Protein AF-A0A813F6S8-F1 (afdb_monomer_lite)

Foldseek 3Di:
DVVLVLLQDPPRPDLADDCVPVLDPPDPPPCPPFDDDADLLDRFFKHKAFLLDPVSVVSVQSLVVSCVVLVHDCVVFKAPKDKPPDDDDADPAADPVRTGDDDNGTIIIIGGDCVVVLCVQCPPPDPVCVVVSVVSSCVSRADEGDPSSLVNLLVNLLVCQPVPSVNVVSVVVPVRHHDDDPVSVVSSVVSVPDD

Structure (mmCIF, N/CA/C/O backbone):
data_AF-A0A813F6S8-F1
#
_entry.id   AF-A0A813F6S8-F1
#
loop_
_atom_site.group_PDB
_atom_site.id
_atom_site.type_symbol
_atom_site.label_atom_id
_atom_site.label_alt_id
_atom_site.label_comp_id
_atom_site.label_asym_id
_atom_site.label_entity_id
_atom_site.label_seq_id
_atom_site.pdbx_PDB_ins_code
_atom_site.Cartn_x
_atom_site.Cartn_y
_atom_site.Cartn_z
_atom_site.occupancy
_atom_site.B_iso_or_equiv
_atom_site.auth_seq_id
_atom_site.auth_comp_id
_atom_site.auth_asym_id
_atom_site.auth_atom_id
_atom_site.pdbx_PDB_model_num
ATOM 1 N N . ARG A 1 1 ? -11.217 -0.557 1.697 1.00 71.81 1 ARG A N 1
ATOM 2 C CA . ARG A 1 1 ? -9.769 -0.488 2.050 1.00 71.81 1 ARG A CA 1
ATOM 3 C C . ARG A 1 1 ? -9.142 0.870 1.733 1.00 71.81 1 ARG A C 1
ATOM 5 O O . ARG A 1 1 ? -8.805 1.575 2.671 1.00 71.81 1 ARG A O 1
ATOM 12 N N . CYS A 1 2 ? -9.022 1.284 0.463 1.00 69.81 2 CYS A N 1
ATOM 13 C CA . CYS A 1 2 ? -8.404 2.578 0.109 1.00 69.81 2 CYS A CA 1
ATOM 14 C C . CYS A 1 2 ? -9.107 3.788 0.752 1.00 69.81 2 CYS A C 1
ATOM 16 O O . CYS A 1 2 ? -8.432 4.681 1.252 1.00 69.81 2 CYS A O 1
ATOM 18 N N . LEU A 1 3 ? -10.445 3.766 0.824 1.00 74.25 3 LEU A N 1
ATOM 19 C CA . LEU A 1 3 ? -11.237 4.804 1.494 1.00 74.25 3 LEU A CA 1
ATOM 20 C C . LEU A 1 3 ? -10.905 4.930 2.990 1.00 74.25 3 LEU A C 1
ATOM 22 O O . LEU A 1 3 ? -10.691 6.033 3.474 1.00 74.25 3 LEU A O 1
ATOM 26 N N . LEU A 1 4 ? -10.783 3.804 3.704 1.00 77.06 4 LEU A N 1
ATOM 27 C CA . LEU A 1 4 ? -10.407 3.795 5.123 1.00 77.06 4 LEU A CA 1
ATOM 28 C C . LEU A 1 4 ? -9.012 4.395 5.324 1.00 77.06 4 LEU A C 1
ATOM 30 O O . LEU A 1 4 ? -8.808 5.193 6.233 1.00 77.06 4 LEU A O 1
ATOM 34 N N . ARG A 1 5 ? -8.053 4.060 4.447 1.00 76.69 5 ARG A N 1
ATOM 35 C CA . ARG A 1 5 ? -6.702 4.641 4.493 1.00 76.69 5 ARG A CA 1
ATOM 36 C C . ARG A 1 5 ? -6.726 6.151 4.268 1.00 76.69 5 ARG A C 1
ATOM 38 O O . ARG A 1 5 ? -6.026 6.865 4.973 1.00 76.69 5 ARG A O 1
ATOM 45 N N . LEU A 1 6 ? -7.536 6.635 3.325 1.00 76.12 6 LEU A N 1
ATOM 46 C CA . LEU A 1 6 ? -7.706 8.067 3.075 1.00 76.12 6 LEU A CA 1
ATOM 47 C C . LEU A 1 6 ? -8.360 8.781 4.265 1.00 76.12 6 LEU A C 1
ATOM 49 O O . LEU A 1 6 ? -7.907 9.857 4.644 1.00 76.12 6 LEU A O 1
ATOM 53 N N . LEU A 1 7 ? -9.397 8.190 4.865 1.00 78.88 7 LEU A N 1
ATOM 54 C CA . LEU A 1 7 ? -10.069 8.731 6.049 1.00 78.88 7 LEU A CA 1
ATOM 55 C C . LEU A 1 7 ? -9.084 8.937 7.202 1.00 78.88 7 LEU A C 1
ATOM 57 O O . LEU A 1 7 ? -9.126 9.958 7.879 1.00 78.88 7 LEU A O 1
ATOM 61 N N . CYS A 1 8 ? -8.190 7.973 7.408 1.00 78.88 8 CYS A N 1
ATOM 62 C CA . CYS A 1 8 ? -7.306 7.946 8.567 1.00 78.88 8 CYS A CA 1
ATOM 63 C C . CYS A 1 8 ? -6.056 8.816 8.434 1.00 78.88 8 CYS A C 1
ATOM 65 O O . CYS A 1 8 ? -5.242 8.824 9.352 1.00 78.88 8 CYS A O 1
ATOM 67 N N . ARG A 1 9 ? -5.886 9.545 7.324 1.00 78.56 9 ARG A N 1
ATOM 68 C CA . ARG A 1 9 ? -4.804 10.525 7.203 1.00 78.56 9 ARG A CA 1
ATOM 69 C C . ARG A 1 9 ? -5.174 11.799 7.957 1.00 78.56 9 ARG A C 1
ATOM 71 O O . ARG A 1 9 ? -6.273 12.318 7.775 1.00 78.56 9 ARG A O 1
ATOM 78 N N . ASP A 1 10 ? -4.247 12.342 8.738 1.00 73.56 10 ASP A N 1
ATOM 79 C CA . ASP A 1 10 ? -4.513 13.533 9.560 1.00 73.56 10 ASP A CA 1
ATOM 80 C C . ASP A 1 10 ? -4.828 14.784 8.728 1.00 73.56 10 ASP A C 1
ATOM 82 O O . ASP A 1 10 ? -5.621 15.625 9.140 1.00 73.56 10 ASP A O 1
ATOM 86 N N . TYR A 1 11 ? -4.281 14.871 7.515 1.00 78.62 11 TYR A N 1
ATOM 87 C CA . TYR A 1 11 ? -4.577 15.940 6.558 1.00 78.62 11 TYR A CA 1
ATOM 88 C C . TYR A 1 11 ? -5.858 15.713 5.744 1.00 78.62 11 TYR A C 1
ATOM 90 O O . TYR A 1 11 ? -6.245 16.562 4.944 1.00 78.62 11 TYR A O 1
ATOM 98 N N . SER A 1 12 ? -6.518 14.564 5.897 1.00 77.56 12 SER A N 1
ATOM 99 C CA . SER A 1 12 ? -7.788 14.311 5.226 1.00 77.56 12 SER A CA 1
ATOM 100 C C . SER A 1 12 ? -8.913 15.014 5.973 1.00 77.56 12 SER A C 1
ATOM 102 O O . SER A 1 12 ? -9.190 14.709 7.134 1.00 77.56 12 SER A O 1
ATOM 104 N N . GLY A 1 13 ? -9.620 15.916 5.292 1.00 78.62 13 GLY A N 1
ATOM 105 C CA . GLY A 1 13 ? -10.829 16.558 5.817 1.00 78.62 13 GLY A CA 1
ATOM 106 C C . GLY A 1 13 ? -12.038 15.620 5.920 1.00 78.62 13 GLY A C 1
ATOM 107 O O . GLY A 1 13 ? -13.080 16.031 6.416 1.00 78.62 13 GLY A O 1
ATOM 108 N N . LEU A 1 14 ? -11.931 14.361 5.475 1.00 76.69 14 LEU A N 1
ATOM 109 C CA . LEU A 1 14 ? -13.031 13.396 5.539 1.00 76.69 14 LEU A CA 1
ATOM 110 C C . LEU A 1 14 ? -13.287 12.969 6.986 1.00 76.69 14 LEU A C 1
ATOM 112 O O . LEU A 1 14 ? -12.479 12.258 7.585 1.00 76.69 14 LEU A O 1
ATOM 116 N N . VAL A 1 15 ? -14.405 13.418 7.552 1.00 70.88 15 VAL A N 1
ATOM 117 C CA . VAL A 1 15 ? -14.810 13.111 8.936 1.00 70.88 15 VAL A CA 1
ATOM 118 C C . VAL A 1 15 ? -15.869 12.017 8.992 1.00 70.88 15 VAL A C 1
ATOM 120 O O . VAL A 1 15 ? -15.949 11.307 9.988 1.00 70.88 15 VAL A O 1
ATOM 123 N N . ASN A 1 16 ? -16.656 11.867 7.928 1.00 70.25 16 ASN A N 1
ATOM 124 C CA . ASN A 1 16 ? -17.746 10.908 7.850 1.00 70.25 16 ASN A CA 1
ATOM 125 C C . ASN A 1 16 ? -17.686 10.166 6.512 1.00 70.25 16 ASN A C 1
ATOM 127 O O . ASN A 1 16 ? -17.286 10.739 5.495 1.00 70.25 16 ASN A O 1
ATOM 131 N N . PHE A 1 17 ? -18.047 8.891 6.523 1.00 73.12 17 PHE A N 1
ATOM 132 C CA . PHE A 1 17 ? -18.101 8.059 5.333 1.00 73.12 17 PHE A CA 1
ATOM 133 C C . PHE A 1 17 ? -19.166 6.990 5.526 1.00 73.12 17 PHE A C 1
ATOM 135 O O . PHE A 1 17 ? -19.311 6.449 6.616 1.00 73.12 17 PHE A O 1
ATOM 142 N N . ASN A 1 18 ? -19.884 6.681 4.453 1.00 71.56 18 ASN A N 1
ATOM 143 C CA . ASN A 1 18 ? -20.839 5.591 4.439 1.00 71.56 18 ASN A CA 1
ATOM 144 C C . ASN A 1 18 ? -20.293 4.474 3.537 1.00 71.56 18 ASN A C 1
ATOM 146 O O . ASN A 1 18 ? -19.873 4.735 2.409 1.00 71.56 18 ASN A O 1
ATOM 150 N N . CYS A 1 19 ? -20.253 3.249 4.059 1.00 66.75 19 CYS A N 1
ATOM 151 C CA . CYS A 1 19 ? -19.864 2.054 3.312 1.00 66.75 19 CYS A CA 1
ATOM 152 C C . CYS A 1 19 ? -21.054 1.180 2.900 1.00 66.75 19 CYS A C 1
ATOM 154 O O .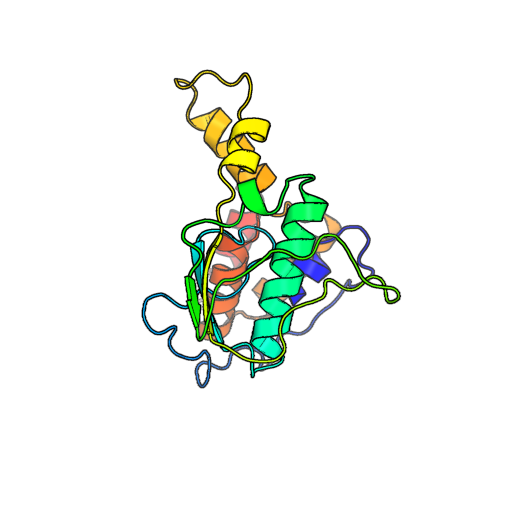 CYS A 1 19 ? -20.831 0.053 2.460 1.00 66.75 19 CYS A O 1
ATOM 156 N N . ASP A 1 20 ? -22.287 1.672 3.005 1.00 68.12 20 ASP A N 1
ATOM 157 C CA . ASP A 1 20 ? -23.475 0.967 2.535 1.00 68.12 20 ASP A CA 1
ATOM 158 C C . ASP A 1 20 ? -23.265 0.458 1.104 1.00 68.12 20 ASP A C 1
ATOM 160 O O . ASP A 1 20 ? -22.716 1.145 0.239 1.00 68.12 20 ASP A O 1
ATOM 164 N N . PHE A 1 21 ? -23.645 -0.801 0.883 1.00 64.06 21 PHE A N 1
ATOM 165 C CA . PHE A 1 21 ? -23.512 -1.510 -0.395 1.00 64.06 21 PHE A CA 1
ATOM 166 C C . PHE A 1 21 ? -22.077 -1.665 -0.942 1.00 64.06 21 PHE A C 1
ATOM 168 O O . PHE A 1 21 ? -21.892 -2.235 -2.015 1.00 64.06 21 PHE A O 1
ATOM 175 N N . CYS A 1 22 ? -21.033 -1.281 -0.197 1.00 63.62 22 CYS A N 1
ATOM 176 C CA . CYS A 1 22 ? -19.627 -1.493 -0.582 1.00 63.62 22 CYS A CA 1
ATOM 177 C C . CYS A 1 22 ? -19.124 -2.923 -0.296 1.00 63.62 22 CYS A C 1
ATOM 179 O O . CYS A 1 22 ? -17.914 -3.161 -0.264 1.00 63.62 22 CYS A O 1
ATOM 181 N N . PHE A 1 23 ? -20.044 -3.864 -0.062 1.00 65.94 23 PHE A N 1
ATOM 182 C CA . PHE A 1 23 ? -19.771 -5.208 0.454 1.00 65.94 23 PHE A CA 1
ATOM 183 C C . PHE A 1 23 ? -19.997 -6.320 -0.579 1.00 65.94 23 PHE A C 1
ATOM 185 O O . PHE A 1 23 ? -20.282 -7.457 -0.206 1.00 65.94 23 PHE A O 1
ATOM 192 N N . SER A 1 24 ? -19.914 -6.015 -1.880 1.00 57.62 24 SER A N 1
ATOM 193 C CA . SER A 1 24 ? -20.192 -7.024 -2.905 1.00 57.62 24 SER A CA 1
ATOM 194 C C . SER A 1 24 ? -19.127 -8.127 -2.904 1.00 57.62 24 SER A C 1
ATOM 196 O O . SER A 1 24 ? -17.920 -7.881 -2.938 1.00 57.62 24 SER A O 1
ATOM 198 N N . THR A 1 25 ? -19.594 -9.371 -2.846 1.00 54.22 25 THR A N 1
ATOM 199 C CA . THR A 1 25 ? -18.776 -10.580 -2.993 1.00 54.22 25 THR A CA 1
ATOM 200 C C . THR A 1 25 ? -18.615 -11.005 -4.450 1.00 54.22 25 THR A C 1
ATOM 202 O O . THR A 1 25 ? -17.845 -11.921 -4.721 1.00 54.22 25 THR A O 1
ATOM 205 N N . ASP A 1 26 ? -19.301 -10.350 -5.392 1.00 46.06 26 ASP A N 1
ATOM 206 C CA . ASP A 1 26 ? -19.544 -10.956 -6.704 1.00 46.06 26 ASP A CA 1
ATOM 207 C C . ASP A 1 26 ? -18.491 -10.676 -7.779 1.00 46.06 26 ASP A C 1
ATOM 209 O O . ASP A 1 26 ? -18.484 -11.356 -8.797 1.00 46.06 26 ASP A O 1
ATOM 213 N N . GLN A 1 27 ? -17.555 -9.743 -7.577 1.00 42.97 27 GLN A N 1
ATOM 214 C CA . GLN A 1 27 ? -16.453 -9.517 -8.527 1.00 42.97 27 GLN A CA 1
ATOM 215 C C . GLN A 1 27 ? -15.192 -8.946 -7.865 1.00 42.97 27 GLN A C 1
ATOM 217 O O . GLN A 1 27 ? -14.519 -8.086 -8.431 1.00 42.97 27 GLN A O 1
ATOM 222 N N . ALA A 1 28 ? -14.794 -9.434 -6.688 1.00 44.28 28 ALA A N 1
ATOM 223 C CA . ALA A 1 28 ? -13.349 -9.519 -6.503 1.00 44.28 28 ALA A CA 1
ATOM 224 C C . ALA A 1 28 ? -12.928 -10.628 -7.474 1.00 44.28 28 ALA A C 1
ATOM 226 O O . ALA A 1 28 ? -13.344 -11.766 -7.236 1.00 44.28 28 ALA A O 1
ATOM 227 N N . PRO A 1 29 ? -12.220 -10.348 -8.592 1.00 42.59 29 PRO A N 1
ATOM 228 C CA . PRO A 1 29 ? -11.693 -11.433 -9.404 1.00 42.59 29 PRO A CA 1
ATOM 229 C C . PRO A 1 29 ? -10.997 -12.346 -8.412 1.00 42.59 29 PRO A C 1
ATOM 231 O O . PRO A 1 29 ? -10.171 -11.856 -7.634 1.00 42.59 29 PRO A O 1
ATOM 234 N N . ARG A 1 30 ? -11.417 -13.622 -8.346 1.00 42.00 30 ARG A N 1
ATOM 235 C CA . ARG A 1 30 ? -10.648 -14.640 -7.633 1.00 42.00 30 ARG A CA 1
ATOM 236 C C . ARG A 1 30 ? -9.239 -14.374 -8.099 1.00 42.00 30 ARG A C 1
ATOM 238 O O . ARG A 1 30 ? -8.990 -14.469 -9.301 1.00 42.00 30 ARG A O 1
ATOM 245 N N . VAL A 1 31 ? -8.406 -13.869 -7.194 1.00 49.00 31 VAL A N 1
ATOM 246 C CA . VAL A 1 31 ? -7.016 -13.605 -7.495 1.00 49.00 31 VAL A CA 1
ATOM 247 C C . VAL A 1 31 ? -6.529 -14.978 -7.904 1.00 49.00 31 VAL A C 1
ATOM 249 O O . VAL A 1 31 ? -6.388 -15.850 -7.050 1.00 49.00 31 VAL A O 1
ATOM 252 N N . GLN A 1 32 ? -6.437 -15.216 -9.216 1.00 47.59 32 GLN A N 1
ATOM 253 C CA . GLN A 1 32 ? -5.775 -16.395 -9.735 1.00 47.59 32 GLN A CA 1
ATOM 254 C C . GLN A 1 32 ? -4.443 -16.409 -9.003 1.00 47.59 32 GLN A C 1
ATOM 256 O O . GLN A 1 32 ? -3.822 -15.347 -8.868 1.00 47.59 32 GLN A O 1
ATOM 261 N N . GLU A 1 33 ? -4.108 -17.556 -8.417 1.00 43.78 33 GLU A N 1
ATOM 262 C CA . GLU A 1 33 ? -2.935 -17.715 -7.566 1.00 43.78 33 GLU A CA 1
ATOM 263 C C . GLU A 1 33 ? -1.752 -16.945 -8.174 1.00 43.78 33 GLU A C 1
ATOM 265 O O . GLU A 1 33 ? -1.304 -17.242 -9.279 1.00 43.78 33 GLU A O 1
ATOM 270 N N . GLY A 1 34 ? -1.322 -15.873 -7.497 1.00 50.34 34 GLY A N 1
ATOM 271 C CA . GLY A 1 34 ? -0.202 -15.037 -7.939 1.00 50.34 34 GLY A CA 1
ATOM 272 C C . GLY A 1 34 ? -0.507 -13.637 -8.498 1.00 50.34 34 GLY A C 1
ATOM 273 O O . GLY A 1 34 ? 0.454 -12.937 -8.807 1.00 50.34 34 GLY A O 1
ATOM 274 N N . ILE A 1 35 ? -1.762 -13.169 -8.602 1.00 58.53 35 ILE A N 1
ATOM 275 C CA . ILE A 1 35 ? -2.054 -11.774 -9.024 1.00 58.53 35 ILE A CA 1
ATOM 276 C C . ILE A 1 35 ? -2.259 -10.853 -7.812 1.00 58.53 35 ILE A C 1
ATOM 278 O O . ILE A 1 35 ? -3.364 -10.704 -7.290 1.00 58.53 35 ILE A O 1
ATOM 282 N N . GLN A 1 36 ? -1.202 -10.192 -7.348 1.00 66.00 36 GLN A N 1
ATOM 283 C CA . GLN A 1 36 ? -1.315 -9.318 -6.184 1.00 66.00 36 GLN A CA 1
ATOM 284 C C . GLN A 1 36 ? -2.062 -8.006 -6.478 1.00 66.00 36 GLN A C 1
ATOM 286 O O . GLN A 1 36 ? -1.748 -7.271 -7.413 1.00 66.00 36 GLN A O 1
ATOM 291 N N . VAL A 1 37 ? -3.047 -7.684 -5.633 1.00 74.25 37 VAL A N 1
ATOM 292 C CA . VAL A 1 37 ? -3.705 -6.369 -5.620 1.00 74.25 37 VAL A CA 1
ATOM 293 C C . VAL A 1 37 ? -2.777 -5.370 -4.939 1.00 74.25 37 VAL A C 1
ATOM 295 O O . VAL A 1 37 ? -2.325 -5.618 -3.821 1.00 74.25 37 VAL A O 1
ATOM 298 N N . PHE A 1 38 ? -2.534 -4.225 -5.580 1.00 78.88 38 PHE A N 1
ATOM 299 C CA . PHE A 1 38 ? -1.682 -3.180 -5.019 1.00 78.88 38 PHE A CA 1
ATOM 300 C C . PHE A 1 38 ? -2.216 -2.672 -3.671 1.00 78.88 38 PHE A C 1
ATOM 302 O O . PHE A 1 38 ? -3.347 -2.182 -3.554 1.00 78.88 38 PHE A O 1
ATOM 309 N N . ILE A 1 39 ? -1.372 -2.744 -2.645 1.00 79.81 39 ILE A N 1
ATOM 310 C CA . ILE A 1 39 ? -1.638 -2.212 -1.311 1.00 79.81 39 ILE A CA 1
ATOM 311 C C . ILE A 1 39 ? -0.537 -1.203 -1.008 1.00 79.81 39 ILE A C 1
ATOM 313 O O . ILE A 1 39 ? 0.597 -1.580 -0.767 1.00 79.81 39 ILE A O 1
ATOM 317 N N . PHE A 1 40 ? -0.875 0.087 -0.987 1.00 77.62 40 PHE A N 1
ATOM 318 C CA . PHE A 1 40 ? 0.117 1.156 -0.802 1.00 77.62 40 PHE A CA 1
ATOM 319 C C . PHE A 1 40 ? 0.963 1.013 0.473 1.00 77.62 40 PHE A C 1
ATOM 321 O O . PHE A 1 40 ? 2.096 1.462 0.500 1.00 77.62 40 PHE A O 1
ATOM 328 N N . THR A 1 41 ? 0.422 0.427 1.542 1.00 77.38 41 THR A N 1
ATOM 329 C CA . THR A 1 41 ? 1.155 0.250 2.804 1.00 77.38 41 THR A CA 1
ATOM 330 C C . THR A 1 41 ? 2.111 -0.931 2.792 1.00 77.38 41 THR A C 1
ATOM 332 O O . THR A 1 41 ? 3.116 -0.897 3.482 1.00 77.38 41 THR A O 1
ATOM 335 N N . ASN A 1 42 ? 1.799 -1.958 2.006 1.00 82.88 42 ASN A N 1
ATOM 336 C CA . ASN A 1 42 ? 2.642 -3.123 1.807 1.00 82.88 42 ASN A CA 1
ATOM 337 C C . ASN A 1 42 ? 2.473 -3.601 0.357 1.00 82.88 42 ASN A C 1
ATOM 339 O O . ASN A 1 42 ? 1.655 -4.487 0.083 1.00 82.88 42 ASN A O 1
ATOM 343 N N . PRO A 1 43 ? 3.196 -2.979 -0.587 1.00 87.56 43 PRO A N 1
ATOM 344 C CA . PRO A 1 43 ? 3.092 -3.318 -2.000 1.00 87.56 43 PRO A CA 1
ATOM 345 C C . PRO A 1 43 ? 3.917 -4.556 -2.368 1.00 87.56 43 PRO A C 1
ATOM 347 O O . PRO A 1 43 ? 4.002 -4.880 -3.549 1.00 87.56 43 PRO A O 1
ATOM 350 N N . ALA A 1 44 ? 4.542 -5.237 -1.407 1.00 88.19 44 ALA A N 1
ATOM 351 C CA . ALA A 1 44 ? 5.480 -6.312 -1.687 1.00 88.19 44 ALA A CA 1
ATOM 352 C C . ALA A 1 44 ? 4.802 -7.569 -2.234 1.00 88.19 44 ALA A C 1
ATOM 354 O O . ALA A 1 44 ? 3.789 -8.007 -1.694 1.00 88.19 44 ALA A O 1
ATOM 355 N N . GLY A 1 45 ? 5.423 -8.180 -3.240 1.00 88.69 45 GLY A N 1
ATOM 356 C CA . GLY A 1 45 ? 5.117 -9.508 -3.761 1.00 88.69 45 GLY A CA 1
ATOM 357 C C . GLY A 1 45 ? 4.991 -9.545 -5.285 1.00 88.69 45 GLY A C 1
ATOM 358 O O . GLY A 1 45 ? 5.613 -8.742 -5.980 1.00 88.69 45 GLY A O 1
ATOM 359 N N . ARG A 1 46 ? 4.289 -10.544 -5.829 1.00 90.50 46 ARG A N 1
ATOM 360 C CA . ARG A 1 46 ? 4.344 -10.876 -7.265 1.00 90.50 46 ARG A CA 1
ATOM 361 C C . ARG A 1 46 ? 3.226 -10.198 -8.052 1.00 90.50 46 ARG A C 1
ATOM 363 O O . ARG A 1 46 ? 2.053 -10.296 -7.700 1.00 90.50 46 ARG A O 1
ATOM 370 N N . TYR A 1 47 ? 3.601 -9.553 -9.150 1.00 91.25 47 TYR A N 1
ATOM 371 C CA . TYR A 1 47 ? 2.694 -8.852 -10.048 1.00 91.25 47 TYR A CA 1
ATOM 372 C C . TYR A 1 47 ? 2.794 -9.421 -11.455 1.00 91.25 47 TYR A C 1
ATOM 374 O O . TYR A 1 47 ? 3.887 -9.588 -11.988 1.00 91.25 47 TYR A O 1
ATOM 382 N N . LYS A 1 48 ? 1.630 -9.646 -12.066 1.00 91.75 48 LYS A N 1
ATOM 383 C CA . LYS A 1 48 ? 1.471 -9.973 -13.482 1.00 91.75 48 LYS A CA 1
ATOM 384 C C . LYS A 1 48 ? 0.574 -8.923 -14.122 1.00 91.75 48 LYS A C 1
ATOM 386 O O . LYS A 1 48 ? -0.628 -8.878 -13.866 1.00 91.75 48 LYS A O 1
ATOM 391 N N . LEU A 1 49 ? 1.180 -8.040 -14.905 1.00 91.44 49 LEU A N 1
ATOM 392 C CA . LEU A 1 49 ? 0.573 -6.833 -15.445 1.00 91.44 49 LEU A CA 1
ATOM 393 C C . LEU A 1 49 ? 0.482 -6.919 -16.970 1.00 91.44 49 LEU A C 1
ATOM 395 O O . LEU A 1 49 ? 1.462 -6.738 -17.684 1.00 91.44 49 LEU A O 1
ATOM 399 N N . ASP A 1 50 ? -0.728 -7.137 -17.471 1.00 91.94 50 ASP A N 1
ATOM 400 C CA . ASP A 1 50 ? -1.092 -6.859 -18.865 1.00 91.94 50 ASP A CA 1
ATOM 401 C C . ASP A 1 50 ? -1.175 -5.338 -19.081 1.00 91.94 50 ASP A C 1
ATOM 403 O O . ASP A 1 50 ? -2.142 -4.697 -18.655 1.00 91.94 50 ASP A O 1
ATOM 407 N N . LEU A 1 51 ? -0.155 -4.756 -19.714 1.00 93.19 51 LEU A N 1
ATOM 408 C CA . LEU A 1 51 ? -0.015 -3.313 -19.899 1.00 93.19 51 LEU A CA 1
ATOM 409 C C . LEU A 1 51 ? -0.934 -2.747 -20.981 1.00 93.19 51 LEU A C 1
ATOM 411 O O . LEU A 1 51 ? -1.017 -1.525 -21.091 1.00 93.19 51 LEU A O 1
ATOM 415 N N . VAL A 1 52 ? -1.687 -3.574 -21.716 1.00 92.69 52 VAL A N 1
ATOM 416 C CA . VAL A 1 52 ? -2.796 -3.094 -22.564 1.00 92.69 52 VAL A CA 1
ATOM 417 C C . VAL A 1 52 ? -3.916 -2.520 -21.691 1.00 92.69 52 VAL A C 1
ATOM 419 O O . VAL A 1 52 ? -4.605 -1.570 -22.081 1.00 92.69 52 VAL A O 1
ATOM 422 N N . ARG A 1 53 ? -4.049 -3.005 -20.451 1.00 87.19 53 ARG A N 1
ATOM 423 C CA . ARG A 1 53 ? -5.073 -2.553 -19.504 1.00 87.19 53 ARG A CA 1
ATOM 424 C C . ARG A 1 53 ? -4.640 -1.272 -18.782 1.00 87.19 53 ARG A C 1
ATOM 426 O O . ARG A 1 53 ? -3.625 -1.279 -18.082 1.00 87.19 53 ARG A O 1
ATOM 433 N N . PRO A 1 54 ? -5.445 -0.190 -18.833 1.00 89.81 54 PRO A N 1
ATOM 434 C CA . PRO A 1 54 ? -5.165 1.037 -18.083 1.00 89.81 54 PRO A CA 1
ATOM 435 C C . PRO A 1 54 ? -4.957 0.798 -16.587 1.00 89.81 54 PRO A C 1
ATOM 437 O O . PRO A 1 54 ? -4.066 1.389 -15.987 1.00 89.81 54 PRO A O 1
ATOM 440 N N . TYR A 1 55 ? -5.732 -0.115 -16.000 1.00 86.81 55 TYR A N 1
ATOM 441 C CA . TYR A 1 55 ? -5.642 -0.459 -14.584 1.00 86.81 55 TYR A CA 1
ATOM 442 C C . TYR A 1 55 ? -4.255 -0.989 -14.181 1.00 86.81 55 TYR A C 1
ATOM 444 O O . TYR A 1 55 ? -3.677 -0.526 -13.200 1.00 86.81 55 TYR A O 1
ATOM 452 N N . HIS A 1 56 ? -3.679 -1.906 -14.960 1.00 89.38 56 HIS A N 1
ATOM 453 C CA . HIS A 1 56 ? -2.352 -2.459 -14.678 1.00 89.38 56 HIS A CA 1
ATOM 454 C C . HIS A 1 56 ? -1.238 -1.430 -14.882 1.00 89.38 56 HIS A C 1
ATOM 456 O O . HIS A 1 56 ? -0.287 -1.392 -14.104 1.00 89.38 56 HIS A O 1
ATOM 462 N N . ARG A 1 57 ? -1.388 -0.531 -15.863 1.00 92.56 57 ARG A N 1
ATOM 463 C CA . ARG A 1 57 ? -0.486 0.620 -16.018 1.00 92.56 57 ARG A CA 1
ATOM 464 C C . ARG A 1 57 ? -0.518 1.530 -14.794 1.00 92.56 57 ARG A C 1
ATOM 466 O O . ARG A 1 57 ? 0.527 1.995 -14.351 1.00 92.56 57 ARG A O 1
ATOM 473 N N . THR A 1 58 ? -1.697 1.752 -14.216 1.00 90.69 58 THR A N 1
ATOM 474 C CA . THR A 1 58 ? -1.830 2.510 -12.966 1.00 90.69 58 THR A CA 1
ATOM 475 C C . THR A 1 58 ? -1.154 1.798 -11.798 1.00 90.69 58 THR A C 1
ATOM 477 O O . THR A 1 58 ? -0.461 2.457 -11.033 1.00 90.69 58 THR A O 1
ATOM 480 N N . ILE A 1 59 ? -1.274 0.469 -11.676 1.00 91.19 59 ILE A N 1
ATOM 481 C CA . ILE A 1 59 ? -0.537 -0.296 -10.652 1.00 91.19 59 ILE A CA 1
ATOM 482 C C . ILE A 1 59 ? 0.970 -0.079 -10.788 1.00 91.19 59 ILE A C 1
ATOM 484 O O . ILE A 1 59 ? 1.624 0.247 -9.801 1.00 91.19 59 ILE A O 1
ATOM 488 N N . LEU A 1 60 ? 1.510 -0.202 -12.001 1.00 93.62 60 LEU A N 1
ATOM 489 C CA . LEU A 1 60 ? 2.935 0.004 -12.247 1.00 93.62 60 LEU A CA 1
ATOM 490 C C . LEU A 1 60 ? 3.385 1.420 -11.851 1.00 93.62 60 LEU A C 1
ATOM 492 O O . LEU A 1 60 ? 4.394 1.574 -11.169 1.00 93.62 60 LEU A O 1
ATOM 496 N N . ARG A 1 61 ? 2.606 2.451 -12.200 1.00 94.25 61 ARG A N 1
ATOM 497 C CA . ARG A 1 61 ? 2.879 3.838 -11.781 1.00 94.25 61 ARG A CA 1
ATOM 498 C C . ARG A 1 61 ? 2.865 4.002 -10.265 1.00 94.25 61 ARG A C 1
ATOM 500 O O . ARG A 1 61 ? 3.779 4.610 -9.723 1.00 94.25 61 ARG A O 1
ATOM 507 N N . MET A 1 62 ? 1.880 3.420 -9.582 1.00 92.75 62 MET A N 1
ATOM 508 C CA . MET A 1 62 ? 1.801 3.474 -8.120 1.00 92.75 62 MET A CA 1
ATOM 509 C C . MET A 1 62 ? 2.989 2.775 -7.442 1.00 92.75 62 MET A C 1
ATOM 511 O O . MET A 1 62 ? 3.421 3.209 -6.377 1.00 92.75 62 MET A O 1
ATOM 515 N N . LEU A 1 63 ? 3.538 1.714 -8.045 1.00 93.75 63 LEU A N 1
ATOM 516 C CA . LEU A 1 63 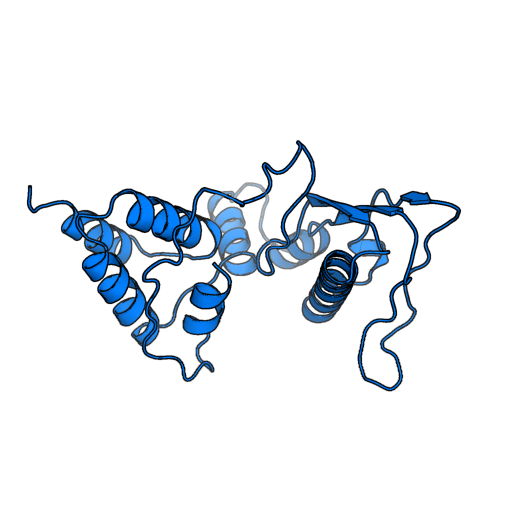? 4.752 1.061 -7.547 1.00 93.75 63 LEU A CA 1
ATOM 517 C C . LEU A 1 63 ? 5.974 1.981 -7.675 1.00 93.75 63 LEU A C 1
ATOM 519 O O . LEU A 1 63 ? 6.724 2.118 -6.713 1.00 93.75 63 LEU A O 1
ATOM 523 N N . TYR A 1 64 ? 6.130 2.685 -8.801 1.00 94.81 64 TYR A N 1
ATOM 524 C CA . TYR A 1 64 ? 7.185 3.696 -8.944 1.00 94.81 64 TYR A CA 1
ATOM 525 C C . TYR A 1 64 ? 7.025 4.867 -7.968 1.00 94.81 64 TYR A C 1
ATOM 527 O O . TYR A 1 64 ? 8.000 5.278 -7.343 1.00 94.81 64 TYR A O 1
ATOM 535 N N . GLU A 1 65 ? 5.804 5.376 -7.785 1.00 91.69 65 GLU A N 1
ATOM 536 C CA . GLU A 1 65 ? 5.513 6.412 -6.784 1.00 91.69 65 GLU A CA 1
ATOM 537 C C . GLU A 1 65 ? 5.849 5.945 -5.365 1.00 91.69 65 GLU A C 1
ATOM 539 O O . GLU A 1 65 ? 6.357 6.723 -4.561 1.00 91.69 65 GLU A O 1
ATOM 544 N N . TYR A 1 66 ? 5.602 4.672 -5.045 1.00 90.94 66 TYR A N 1
ATOM 545 C CA . TYR A 1 66 ? 5.980 4.107 -3.754 1.00 90.94 66 TYR A CA 1
ATOM 546 C C . TYR A 1 66 ? 7.505 4.043 -3.582 1.00 90.94 66 TYR A C 1
ATOM 548 O O . TYR A 1 66 ? 8.021 4.429 -2.532 1.00 90.94 66 TYR A O 1
ATOM 556 N N . THR A 1 67 ? 8.230 3.592 -4.609 1.00 91.12 67 THR A N 1
ATOM 557 C CA . THR A 1 67 ? 9.701 3.565 -4.624 1.00 91.12 67 THR A CA 1
ATOM 558 C C . THR A 1 67 ? 10.282 4.969 -4.418 1.00 91.12 67 THR A C 1
ATOM 560 O O . THR A 1 67 ? 11.157 5.154 -3.570 1.00 91.12 67 THR A O 1
ATOM 563 N N . GLU A 1 68 ? 9.732 5.977 -5.101 1.00 90.94 68 GLU A N 1
ATOM 564 C CA . GLU A 1 68 ? 10.089 7.391 -4.930 1.00 90.94 68 GLU A CA 1
ATOM 565 C C . GLU A 1 68 ? 9.768 7.898 -3.515 1.00 90.94 68 GLU A C 1
ATOM 567 O O . GLU A 1 68 ? 10.620 8.498 -2.859 1.00 90.94 68 GLU A O 1
ATOM 572 N N . TYR A 1 69 ? 8.570 7.601 -3.000 1.00 87.81 69 TYR A N 1
ATOM 573 C CA . TYR A 1 69 ? 8.143 7.970 -1.648 1.00 87.81 69 TYR A CA 1
ATOM 574 C C . TYR A 1 69 ? 9.076 7.406 -0.567 1.00 87.81 69 TYR A C 1
ATOM 576 O O . TYR A 1 69 ? 9.378 8.087 0.415 1.00 87.81 69 TYR A O 1
ATOM 584 N N . LYS A 1 70 ? 9.573 6.178 -0.756 1.00 86.00 70 LYS A N 1
ATOM 585 C CA . LYS A 1 70 ? 10.548 5.532 0.134 1.00 86.00 70 LYS A CA 1
ATOM 586 C C . LYS A 1 70 ? 12.005 5.899 -0.176 1.00 86.00 70 LYS A C 1
ATOM 588 O O . LYS A 1 70 ? 12.892 5.401 0.512 1.00 86.00 70 LYS A O 1
ATOM 593 N N . LYS A 1 71 ? 12.259 6.787 -1.148 1.00 89.00 71 LYS A N 1
ATOM 594 C CA . LYS A 1 71 ? 13.598 7.231 -1.579 1.00 89.00 71 LYS A CA 1
ATOM 595 C C . LYS A 1 71 ? 14.519 6.072 -1.991 1.00 89.00 71 LYS A C 1
ATOM 597 O O . LYS A 1 71 ? 15.716 6.100 -1.715 1.00 89.00 71 LYS A O 1
ATOM 602 N N . LEU A 1 72 ? 13.956 5.050 -2.632 1.00 89.75 72 LEU A N 1
ATOM 603 C CA . LEU A 1 72 ? 14.691 3.906 -3.172 1.00 89.75 72 LEU A CA 1
ATOM 604 C C . LEU A 1 72 ? 14.824 4.013 -4.695 1.00 89.75 72 LEU A C 1
ATOM 606 O O . LEU A 1 72 ? 14.128 4.798 -5.336 1.00 89.75 72 LEU A O 1
ATOM 610 N N . THR A 1 73 ? 15.715 3.214 -5.282 1.00 90.81 73 THR A N 1
ATOM 611 C CA . THR A 1 73 ? 15.811 3.076 -6.740 1.00 90.81 73 THR A CA 1
ATOM 612 C C . THR A 1 73 ? 14.888 1.961 -7.245 1.00 90.81 73 THR A C 1
ATOM 614 O O . THR A 1 73 ? 14.610 1.003 -6.509 1.00 90.81 73 THR A O 1
ATOM 617 N N . PRO A 1 74 ? 14.410 2.035 -8.502 1.00 92.06 74 PRO A N 1
ATOM 618 C CA . PRO A 1 74 ? 13.667 0.938 -9.112 1.00 92.06 74 PRO A CA 1
ATOM 619 C C . PRO A 1 74 ? 14.439 -0.385 -9.077 1.00 92.06 74 PRO A C 1
ATOM 621 O O . PRO A 1 74 ? 13.887 -1.384 -8.636 1.00 92.06 74 PRO A O 1
ATOM 624 N N . ASP A 1 75 ? 15.736 -0.383 -9.385 1.00 91.00 75 ASP A N 1
ATOM 625 C CA . ASP A 1 75 ? 16.549 -1.611 -9.396 1.00 91.00 75 ASP A CA 1
ATOM 626 C C . ASP A 1 75 ? 16.638 -2.301 -8.023 1.00 91.00 75 ASP A C 1
ATOM 628 O O . ASP A 1 75 ? 16.805 -3.513 -7.929 1.00 91.00 75 ASP A O 1
ATOM 632 N N . ALA A 1 76 ? 16.504 -1.539 -6.934 1.00 88.94 76 ALA A N 1
ATOM 633 C CA . ALA A 1 76 ? 16.510 -2.076 -5.577 1.00 88.94 76 ALA A CA 1
ATOM 634 C C . ALA A 1 76 ? 15.162 -2.689 -5.153 1.00 88.94 76 ALA A C 1
ATOM 636 O O . ALA A 1 76 ? 15.110 -3.436 -4.176 1.00 88.94 76 ALA A O 1
ATOM 637 N N . THR A 1 77 ? 14.071 -2.345 -5.845 1.00 92.12 77 THR A N 1
ATOM 638 C CA . THR A 1 77 ? 12.693 -2.700 -5.458 1.00 92.12 77 THR A CA 1
ATOM 639 C C . THR A 1 77 ? 12.023 -3.645 -6.450 1.00 92.12 77 THR A C 1
ATOM 641 O O . THR A 1 77 ? 11.234 -4.494 -6.051 1.00 92.12 77 THR A O 1
ATOM 644 N N . PHE A 1 78 ? 12.352 -3.561 -7.734 1.00 93.69 78 PHE A N 1
ATOM 645 C CA . PHE A 1 78 ? 11.813 -4.418 -8.779 1.00 93.69 78 PHE A CA 1
ATOM 646 C C . PHE A 1 78 ? 12.775 -5.584 -9.044 1.00 93.69 78 PHE A C 1
ATOM 648 O O . PHE A 1 78 ? 13.913 -5.390 -9.455 1.00 93.69 78 PHE A O 1
ATOM 655 N N . GLN A 1 79 ? 12.314 -6.810 -8.819 1.00 93.19 79 GLN A N 1
ATOM 656 C CA . GLN A 1 79 ? 13.092 -8.044 -8.947 1.00 93.19 79 GLN A CA 1
ATOM 657 C C . GLN A 1 79 ? 12.400 -9.028 -9.896 1.00 93.19 79 GLN A C 1
ATOM 659 O O . GLN A 1 79 ? 11.191 -8.943 -10.115 1.00 93.19 79 GLN A O 1
ATOM 664 N N . ASN A 1 80 ? 13.148 -10.004 -10.422 1.00 92.19 80 ASN A N 1
ATOM 665 C CA . ASN A 1 80 ? 12.620 -11.078 -11.279 1.00 92.19 80 ASN A CA 1
ATOM 666 C C . ASN A 1 80 ? 11.749 -10.550 -12.432 1.00 92.19 80 ASN A C 1
ATOM 668 O O . ASN A 1 80 ? 10.641 -11.034 -12.659 1.00 92.19 80 ASN A O 1
ATOM 672 N N . ILE A 1 81 ? 12.225 -9.499 -13.102 1.00 94.56 81 ILE A N 1
ATOM 673 C CA . ILE A 1 81 ? 11.466 -8.811 -14.142 1.00 94.56 81 ILE A CA 1
ATOM 674 C C . ILE A 1 81 ? 11.518 -9.635 -15.427 1.00 94.56 81 ILE A C 1
ATOM 676 O O . ILE A 1 81 ? 12.592 -9.926 -15.949 1.00 94.56 81 ILE A O 1
ATOM 680 N N . SER A 1 82 ? 10.351 -9.958 -15.967 1.00 94.00 82 SER A N 1
ATOM 681 C CA . SER A 1 82 ? 10.196 -10.508 -17.306 1.00 94.00 82 SER A CA 1
ATOM 682 C C . SER A 1 82 ? 9.151 -9.704 -18.064 1.00 94.00 82 SER A C 1
ATOM 684 O O . SER A 1 82 ? 8.132 -9.284 -17.512 1.00 94.00 82 SER A O 1
ATOM 686 N N . PHE A 1 83 ? 9.426 -9.442 -19.335 1.00 95.69 83 PHE A N 1
ATOM 687 C CA . PHE A 1 83 ? 8.532 -8.698 -20.203 1.00 95.69 83 PHE A CA 1
ATOM 688 C C . PHE A 1 83 ? 8.384 -9.430 -21.529 1.00 95.69 83 PHE A C 1
ATOM 690 O O . PHE A 1 83 ? 9.250 -10.192 -21.948 1.00 95.69 83 PHE A O 1
ATOM 697 N N . THR A 1 84 ? 7.235 -9.289 -22.172 1.00 92.88 84 THR A N 1
ATOM 698 C CA . THR A 1 84 ? 6.952 -9.926 -23.461 1.00 92.88 84 THR A CA 1
ATOM 699 C C . THR A 1 84 ? 6.232 -8.906 -24.336 1.00 92.88 84 THR A C 1
ATOM 701 O O . THR A 1 84 ? 5.245 -8.328 -23.867 1.00 92.88 84 THR A O 1
ATOM 704 N N . PRO A 1 85 ? 6.695 -8.658 -25.580 1.00 86.00 85 PRO A N 1
ATOM 705 C CA . PRO A 1 85 ? 7.600 -9.492 -26.394 1.00 86.00 85 PRO A CA 1
ATOM 706 C C . PRO A 1 85 ? 9.114 -9.166 -26.337 1.00 86.00 85 PRO A C 1
ATOM 708 O O . PRO A 1 85 ? 9.842 -9.594 -27.226 1.00 86.00 85 PRO A O 1
ATOM 711 N N . GLY A 1 86 ? 9.623 -8.430 -25.342 1.00 89.44 86 GLY A N 1
ATOM 712 C CA . GLY A 1 86 ? 11.043 -8.036 -25.302 1.00 89.44 86 GLY A CA 1
ATOM 713 C C . GLY A 1 86 ? 11.590 -7.807 -23.895 1.00 89.44 86 GLY A C 1
ATOM 714 O O . GLY A 1 86 ? 11.051 -8.318 -22.923 1.00 89.44 86 GLY A O 1
ATOM 715 N N . SER A 1 87 ? 12.654 -7.016 -23.762 1.00 89.12 87 SER A N 1
ATOM 716 C CA . SER A 1 87 ? 13.188 -6.626 -22.454 1.00 89.12 87 SER A CA 1
ATOM 717 C C . SER A 1 87 ? 12.430 -5.435 -21.862 1.00 89.12 87 SER A C 1
ATOM 719 O O . SER A 1 87 ? 11.915 -4.575 -22.578 1.00 89.12 87 SER A O 1
ATOM 721 N N . PHE A 1 88 ? 12.357 -5.387 -20.533 1.00 92.12 88 PHE A N 1
ATOM 722 C CA . PHE A 1 88 ? 11.839 -4.234 -19.804 1.00 92.12 88 PHE A CA 1
ATOM 723 C C . PHE A 1 88 ? 12.983 -3.305 -19.410 1.00 92.12 88 PHE A C 1
ATOM 725 O O . PHE A 1 88 ? 14.053 -3.770 -19.022 1.00 92.12 88 PHE A O 1
ATOM 732 N N . SER A 1 89 ? 12.740 -2.000 -19.458 1.00 91.81 89 SER A N 1
ATOM 733 C CA . SER A 1 89 ? 13.648 -0.988 -18.925 1.00 91.81 89 SER A CA 1
ATOM 734 C C . SER A 1 89 ? 12.857 -0.026 -18.048 1.00 91.81 89 SER A C 1
ATOM 736 O O . SER A 1 89 ? 11.752 0.384 -18.414 1.00 91.81 89 SER A O 1
ATOM 738 N N . HIS A 1 90 ? 13.403 0.309 -16.878 1.00 93.88 90 HIS A N 1
ATOM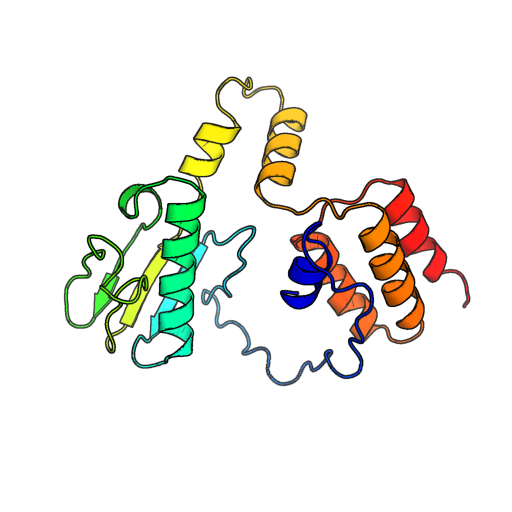 739 C CA . HIS A 1 90 ? 12.784 1.294 -16.002 1.00 93.88 90 HIS A CA 1
ATOM 740 C C . HIS A 1 90 ? 12.853 2.693 -16.640 1.00 93.88 90 HIS A C 1
ATOM 742 O O . HIS A 1 90 ? 13.853 3.039 -17.270 1.00 93.88 90 HIS A O 1
ATOM 748 N N . PRO A 1 91 ? 11.817 3.527 -16.462 1.00 93.31 91 PRO A N 1
ATOM 749 C CA . PRO A 1 91 ? 11.881 4.921 -16.860 1.00 93.31 91 PRO A CA 1
ATOM 750 C C . PRO A 1 91 ? 12.934 5.656 -16.022 1.00 93.31 91 PRO A C 1
ATOM 752 O O . PRO A 1 91 ? 13.053 5.430 -14.818 1.00 93.31 91 PRO A O 1
ATOM 755 N N . SER A 1 92 ? 13.670 6.576 -16.646 1.00 88.94 92 SER A N 1
ATOM 756 C CA . SER A 1 92 ? 14.705 7.380 -15.978 1.00 88.94 92 SER A CA 1
ATOM 757 C C . SER A 1 92 ? 14.141 8.437 -15.021 1.00 88.94 92 SER A C 1
ATOM 759 O O . SER A 1 92 ? 14.886 9.041 -14.255 1.00 88.94 92 SER A O 1
ATOM 761 N N . GLY A 1 93 ? 12.835 8.691 -15.075 1.00 90.19 93 GLY A N 1
ATOM 762 C CA . GLY A 1 93 ? 12.156 9.700 -14.276 1.00 90.19 93 GLY A CA 1
ATOM 763 C C . GLY A 1 93 ? 10.722 9.916 -14.744 1.00 90.19 93 GLY A C 1
ATOM 764 O O . GLY A 1 93 ? 10.224 9.213 -15.627 1.00 90.19 93 GLY A O 1
ATOM 765 N N . LYS A 1 94 ? 10.069 10.911 -14.146 1.00 92.38 94 LYS A N 1
ATOM 766 C CA . LYS A 1 94 ? 8.760 11.394 -14.586 1.00 92.38 94 LYS A CA 1
ATOM 767 C C . LYS A 1 94 ? 8.878 12.176 -15.895 1.00 92.38 94 LYS A C 1
ATOM 769 O O . LYS A 1 94 ? 9.900 12.802 -16.166 1.00 92.38 94 LYS A O 1
ATOM 774 N N . ASP A 1 95 ? 7.818 12.130 -16.691 1.00 90.94 95 ASP A N 1
ATOM 775 C CA . ASP A 1 95 ? 7.688 12.910 -17.918 1.00 90.94 95 ASP A CA 1
ATOM 776 C C . ASP A 1 95 ? 7.326 14.386 -17.639 1.00 90.94 95 ASP A C 1
ATOM 778 O O . ASP A 1 95 ? 7.257 14.833 -16.491 1.00 90.94 95 ASP A O 1
ATOM 782 N N . GLN A 1 96 ? 7.072 15.158 -18.702 1.00 91.12 96 GLN A N 1
ATOM 783 C CA . GLN A 1 96 ? 6.675 16.573 -18.615 1.00 91.12 96 GLN A CA 1
ATOM 784 C C . GLN A 1 96 ? 5.371 16.796 -17.830 1.00 91.12 96 GLN A C 1
ATOM 786 O O . GLN A 1 96 ? 5.148 17.888 -17.315 1.00 91.12 96 GLN A O 1
ATOM 791 N N . ASN A 1 97 ? 4.529 15.767 -17.710 1.00 89.81 97 ASN A N 1
ATOM 792 C CA . ASN A 1 97 ? 3.273 15.814 -16.966 1.00 89.81 97 ASN A CA 1
ATOM 793 C C . ASN A 1 97 ? 3.442 15.363 -15.509 1.00 89.81 97 ASN A C 1
ATOM 795 O O . ASN A 1 97 ? 2.447 15.182 -14.809 1.00 89.81 97 ASN A O 1
ATOM 799 N N . LEU A 1 98 ? 4.683 15.168 -15.046 1.00 87.75 98 LEU A N 1
ATOM 800 C CA . LEU A 1 98 ? 5.011 14.642 -13.720 1.00 87.75 98 LEU A CA 1
ATOM 801 C C . LEU A 1 98 ? 4.467 13.221 -13.482 1.00 87.75 98 LEU A C 1
ATOM 803 O O . LEU A 1 98 ? 4.262 12.815 -12.336 1.00 87.75 98 LEU A O 1
ATOM 807 N N . VAL A 1 99 ? 4.267 12.444 -14.550 1.00 90.38 99 VAL A N 1
ATOM 808 C CA . VAL A 1 99 ? 3.781 11.062 -14.487 1.00 90.38 99 VAL A CA 1
ATOM 809 C C . VAL A 1 99 ? 4.906 10.103 -14.859 1.00 90.38 99 VAL A C 1
ATOM 811 O O . VAL A 1 99 ? 5.723 10.379 -15.733 1.00 90.38 99 VAL A O 1
ATOM 814 N N . TRP A 1 100 ? 4.954 8.942 -14.205 1.00 92.38 100 TRP A N 1
ATOM 815 C CA . TRP A 1 100 ? 5.870 7.871 -14.593 1.00 92.38 100 TRP A CA 1
ATOM 816 C C . TRP A 1 100 ? 5.466 7.290 -15.961 1.00 92.38 100 TRP A C 1
ATOM 818 O O . TRP A 1 100 ? 4.354 6.745 -16.089 1.00 92.38 100 TRP A O 1
ATOM 828 N N . PRO A 1 101 ? 6.334 7.386 -16.989 1.00 94.06 101 PRO A N 1
ATOM 829 C CA . PRO A 1 101 ? 6.048 6.799 -18.283 1.00 94.06 101 PRO A CA 1
ATOM 830 C C . PRO A 1 101 ? 6.120 5.276 -18.162 1.00 94.06 101 PRO A C 1
ATOM 832 O O . PRO A 1 101 ? 7.061 4.713 -17.605 1.00 94.06 101 PRO A O 1
ATOM 835 N N . VAL A 1 102 ? 5.086 4.606 -18.665 1.00 94.31 102 VAL A N 1
ATOM 836 C CA . VAL A 1 102 ? 4.952 3.146 -18.640 1.00 94.31 102 VAL A CA 1
ATOM 837 C C . VAL A 1 102 ? 4.531 2.655 -20.023 1.00 94.31 102 VAL A C 1
ATOM 839 O O . VAL A 1 102 ? 3.782 3.371 -20.700 1.00 94.31 102 VAL A O 1
ATOM 842 N N . PRO A 1 103 ? 4.959 1.456 -20.456 1.00 94.00 103 PRO A N 1
ATOM 843 C CA . PRO A 1 103 ? 4.544 0.919 -21.746 1.00 94.00 103 PRO A CA 1
ATOM 844 C C . PRO A 1 103 ? 3.018 0.788 -21.849 1.00 94.00 103 PRO A C 1
ATOM 846 O O . PRO A 1 103 ? 2.320 0.534 -20.864 1.00 94.00 103 PRO A O 1
ATOM 849 N N . THR A 1 104 ? 2.492 0.971 -23.059 1.00 93.62 104 THR A N 1
ATOM 850 C CA . THR A 1 104 ? 1.049 0.906 -23.354 1.00 93.62 104 THR A CA 1
ATOM 851 C C . THR A 1 104 ? 0.575 -0.479 -23.794 1.00 93.62 104 THR A C 1
ATOM 853 O O . THR A 1 104 ? -0.624 -0.684 -23.973 1.00 93.62 104 THR A O 1
ATOM 856 N N . SER A 1 105 ? 1.500 -1.423 -23.969 1.00 93.56 105 SER A N 1
ATOM 857 C CA . SER A 1 105 ? 1.247 -2.801 -24.390 1.00 93.56 105 SER A CA 1
ATOM 858 C C . SER A 1 105 ? 2.324 -3.745 -23.840 1.00 93.56 105 SER A C 1
ATOM 860 O O . SER A 1 105 ? 3.344 -3.289 -23.320 1.00 93.56 105 SER A O 1
ATOM 862 N N . GLY A 1 106 ? 2.080 -5.053 -23.945 1.00 93.38 106 GLY A N 1
ATOM 863 C CA . GLY A 1 106 ? 2.970 -6.105 -23.451 1.00 93.38 106 GLY A CA 1
ATOM 864 C C . GLY A 1 106 ? 2.569 -6.644 -22.078 1.00 93.38 106 GLY A C 1
ATOM 865 O O . GLY A 1 106 ? 1.745 -6.060 -21.375 1.00 93.38 106 GLY A O 1
ATOM 866 N N . ASN A 1 107 ? 3.152 -7.780 -21.706 1.00 93.50 107 ASN A N 1
ATOM 867 C CA . ASN A 1 107 ? 2.943 -8.410 -20.403 1.00 93.50 107 ASN A CA 1
ATOM 868 C C . ASN A 1 107 ? 4.203 -8.252 -19.562 1.00 93.50 107 ASN A C 1
ATOM 870 O O . ASN A 1 107 ? 5.278 -8.625 -20.021 1.00 93.50 107 ASN A O 1
ATOM 874 N N . LEU A 1 108 ? 4.059 -7.712 -18.355 1.00 94.06 108 LEU A N 1
ATOM 875 C CA . LEU A 1 108 ? 5.130 -7.532 -17.382 1.00 94.06 108 LEU A CA 1
ATOM 876 C C . LEU A 1 108 ? 4.871 -8.438 -16.178 1.00 94.06 108 LEU A C 1
ATOM 878 O O . LEU A 1 108 ? 3.870 -8.265 -15.483 1.00 94.06 108 LEU A O 1
ATOM 882 N N . GLU A 1 109 ? 5.774 -9.371 -15.903 1.00 93.88 109 GLU A N 1
ATOM 883 C CA . GLU A 1 109 ? 5.783 -10.131 -14.653 1.00 93.88 109 GLU A CA 1
ATOM 884 C C . GLU A 1 109 ? 6.992 -9.720 -13.820 1.00 93.88 109 GLU A C 1
ATOM 886 O O . GLU A 1 109 ? 8.103 -9.612 -14.333 1.00 93.88 109 GLU A O 1
ATOM 891 N N . MET A 1 110 ? 6.773 -9.445 -12.539 1.00 93.81 110 MET A N 1
ATOM 892 C CA . MET A 1 110 ? 7.819 -8.955 -11.644 1.00 93.81 110 MET A CA 1
ATOM 893 C C . MET A 1 110 ? 7.505 -9.282 -10.187 1.00 93.81 110 MET A C 1
ATOM 895 O O . MET A 1 110 ? 6.354 -9.494 -9.804 1.00 93.81 110 MET A O 1
ATOM 899 N N . THR A 1 111 ? 8.535 -9.275 -9.350 1.00 92.88 111 THR A N 1
ATOM 900 C CA . THR A 1 111 ? 8.421 -9.297 -7.890 1.00 92.88 111 THR A CA 1
ATOM 901 C C . THR A 1 111 ? 8.800 -7.925 -7.351 1.00 92.88 111 THR A C 1
ATOM 903 O O . THR A 1 111 ? 9.910 -7.462 -7.578 1.00 92.88 111 THR A O 1
ATOM 906 N N . PHE A 1 112 ? 7.895 -7.270 -6.634 1.00 92.81 112 PHE A N 1
ATOM 907 C CA . PHE A 1 112 ? 8.200 -6.033 -5.928 1.00 92.81 112 PHE A CA 1
ATOM 908 C C . PHE A 1 112 ? 8.662 -6.364 -4.507 1.00 92.81 112 PHE A C 1
ATOM 910 O O . PHE A 1 112 ? 7.907 -6.955 -3.736 1.00 92.81 112 PHE A O 1
ATOM 917 N N . SER A 1 113 ? 9.891 -6.003 -4.159 1.00 90.56 113 SER A N 1
ATOM 918 C CA . SER A 1 113 ? 10.470 -6.191 -2.832 1.00 90.56 113 SER A CA 1
ATOM 919 C C . SER A 1 113 ? 10.523 -4.869 -2.066 1.00 90.56 113 SER A C 1
ATOM 921 O O . SER A 1 113 ? 10.795 -3.799 -2.612 1.00 90.56 113 SER A O 1
ATOM 923 N N . ILE A 1 114 ? 10.264 -4.967 -0.765 1.00 86.94 114 ILE A N 1
ATOM 924 C CA . ILE A 1 114 ? 10.411 -3.889 0.219 1.00 86.94 114 ILE A CA 1
ATOM 925 C C . ILE A 1 114 ? 11.580 -4.162 1.170 1.00 86.94 114 ILE A C 1
ATOM 927 O O . ILE A 1 114 ? 11.727 -3.454 2.162 1.00 86.94 114 ILE A O 1
ATOM 931 N N . ASP A 1 115 ? 12.417 -5.160 0.883 1.00 85.25 115 ASP A N 1
ATOM 932 C CA . ASP A 1 115 ? 13.469 -5.613 1.797 1.00 85.25 115 ASP A CA 1
ATOM 933 C C . ASP A 1 115 ? 14.453 -4.482 2.092 1.00 85.25 115 ASP A C 1
ATOM 935 O O . ASP A 1 115 ? 14.804 -4.265 3.243 1.00 85.25 115 ASP A O 1
ATOM 939 N N . LYS A 1 116 ? 14.788 -3.651 1.096 1.00 81.56 116 LYS A N 1
ATOM 940 C CA . LYS A 1 116 ? 15.611 -2.449 1.308 1.00 81.56 116 LYS A CA 1
ATOM 941 C C . LYS A 1 116 ? 14.950 -1.394 2.192 1.00 81.56 116 LYS A C 1
ATOM 943 O O . LYS A 1 116 ? 15.650 -0.700 2.922 1.00 81.56 116 LYS A O 1
ATOM 948 N N . VAL A 1 117 ? 13.620 -1.280 2.171 1.00 80.50 117 VAL A N 1
ATOM 949 C CA . VAL A 1 117 ? 12.902 -0.436 3.142 1.00 80.50 117 VAL A CA 1
ATOM 950 C C . VAL A 1 117 ? 13.094 -1.016 4.540 1.00 80.50 117 VAL A C 1
ATOM 952 O O . VAL A 1 117 ? 13.386 -0.273 5.473 1.00 80.50 117 VAL A O 1
ATOM 955 N N . MET A 1 118 ? 12.968 -2.337 4.676 1.00 80.12 118 MET A N 1
ATOM 956 C CA . MET A 1 118 ? 13.097 -3.009 5.964 1.00 80.12 118 MET A CA 1
ATOM 957 C C . MET A 1 118 ? 14.520 -2.984 6.512 1.00 80.12 118 MET A C 1
ATOM 959 O O . MET A 1 118 ? 14.685 -2.681 7.685 1.00 80.12 118 MET A O 1
ATOM 963 N N . GLU A 1 119 ? 15.539 -3.188 5.678 1.00 82.12 119 GLU A N 1
ATOM 964 C CA . GLU A 1 119 ? 16.949 -3.051 6.057 1.00 82.12 119 GLU A CA 1
ATOM 965 C C . GLU A 1 119 ? 17.246 -1.659 6.628 1.00 82.12 119 GLU A C 1
ATOM 967 O O . GLU A 1 119 ? 17.953 -1.537 7.624 1.00 82.12 119 GLU A O 1
ATOM 972 N N . VAL A 1 120 ? 16.695 -0.599 6.022 1.00 80.12 120 VAL A N 1
ATOM 973 C CA . VAL A 1 120 ? 16.865 0.774 6.521 1.00 80.12 120 VAL A CA 1
ATOM 974 C C . VAL A 1 120 ? 16.137 0.973 7.848 1.00 80.12 120 VAL A C 1
ATOM 976 O O . VAL A 1 120 ? 16.698 1.576 8.759 1.00 80.12 120 VAL A O 1
ATOM 979 N N . VAL A 1 121 ? 14.907 0.469 7.963 1.00 78.75 121 VAL A N 1
ATOM 980 C CA . VAL A 1 121 ? 14.076 0.599 9.171 1.00 78.75 121 VAL A CA 1
ATOM 981 C C . VAL A 1 121 ? 14.654 -0.192 10.349 1.00 78.75 121 VAL A C 1
ATOM 983 O O . VAL A 1 121 ? 14.594 0.276 11.479 1.00 78.75 121 VAL A O 1
ATOM 986 N N . MET A 1 122 ? 15.232 -1.364 10.092 1.00 79.81 122 MET A N 1
ATOM 987 C CA . MET A 1 122 ? 15.808 -2.261 11.101 1.00 79.81 122 MET A CA 1
ATOM 988 C C . MET A 1 122 ? 17.290 -1.967 11.387 1.00 79.81 122 MET A C 1
ATOM 990 O O . MET A 1 122 ? 17.913 -2.639 12.209 1.00 79.81 122 MET A O 1
ATOM 994 N N . LYS A 1 123 ? 17.891 -0.982 10.708 1.00 80.38 123 LYS A N 1
ATOM 995 C CA . LYS A 1 123 ? 19.315 -0.676 10.851 1.00 80.38 123 LYS A CA 1
ATOM 996 C C . LYS A 1 123 ? 19.633 -0.261 12.292 1.00 80.38 123 LYS A C 1
ATOM 998 O O . LYS A 1 123 ? 19.233 0.810 12.735 1.00 80.38 123 LYS A O 1
ATOM 1003 N N . GLY A 1 124 ? 20.432 -1.075 12.981 1.00 72.62 124 GLY A N 1
ATOM 1004 C CA . GLY A 1 124 ? 20.859 -0.822 14.361 1.00 72.62 124 GLY A CA 1
ATOM 1005 C C . GLY A 1 124 ? 20.020 -1.528 15.428 1.00 72.62 124 GLY A C 1
ATOM 1006 O O . GLY A 1 124 ? 20.323 -1.376 16.609 1.00 72.62 124 GLY A O 1
ATOM 1007 N N . THR A 1 125 ? 19.018 -2.320 15.036 1.00 75.38 125 THR A N 1
ATOM 1008 C CA . THR A 1 125 ? 18.302 -3.217 15.949 1.00 75.38 125 THR A CA 1
ATOM 1009 C C . THR A 1 125 ? 19.016 -4.572 15.995 1.00 75.38 125 THR A C 1
ATOM 1011 O O . THR A 1 125 ? 19.251 -5.158 14.941 1.00 75.38 125 THR A O 1
ATOM 1014 N N . PRO A 1 126 ? 19.387 -5.077 17.182 1.00 73.88 126 PRO A N 1
ATOM 1015 C CA . PRO A 1 126 ? 19.933 -6.423 17.330 1.00 73.88 126 PRO A CA 1
ATOM 1016 C C . PRO A 1 126 ? 18.930 -7.508 16.900 1.00 73.88 126 PRO A C 1
ATOM 1018 O O . PRO A 1 126 ? 17.748 -7.433 17.243 1.00 73.88 126 PRO A O 1
ATOM 1021 N N . ASP A 1 127 ? 19.410 -8.540 16.203 1.00 69.62 127 ASP A N 1
ATOM 1022 C CA . ASP A 1 127 ? 18.582 -9.638 15.671 1.00 69.62 127 ASP A CA 1
ATOM 1023 C C . ASP A 1 127 ? 17.855 -10.451 16.763 1.00 69.62 127 ASP A C 1
ATOM 1025 O O . ASP A 1 127 ? 16.849 -11.110 16.495 1.00 69.62 127 ASP A O 1
ATOM 1029 N N . ASP A 1 128 ? 18.330 -10.396 18.010 1.00 77.69 128 ASP A N 1
ATOM 1030 C CA . ASP A 1 128 ? 17.745 -11.092 19.160 1.00 77.69 128 ASP A CA 1
ATOM 1031 C C . ASP A 1 128 ? 16.517 -10.376 19.754 1.00 77.69 128 ASP A C 1
ATOM 1033 O O . ASP A 1 128 ? 15.799 -10.945 20.582 1.00 77.69 128 ASP A O 1
ATOM 1037 N N . ARG A 1 129 ? 16.202 -9.157 19.296 1.00 77.12 129 ARG A N 1
ATOM 1038 C CA . ARG A 1 129 ? 15.063 -8.359 19.777 1.00 77.12 129 ARG A CA 1
ATOM 1039 C C . ARG A 1 129 ? 13.872 -8.398 18.832 1.00 77.12 129 ARG A C 1
ATOM 1041 O O . ARG A 1 129 ? 13.409 -7.377 18.323 1.00 77.12 129 ARG A O 1
ATOM 1048 N N . PHE A 1 130 ? 13.311 -9.591 18.658 1.00 77.56 130 PHE A N 1
ATOM 1049 C CA . PHE A 1 130 ? 12.181 -9.835 17.754 1.00 77.56 130 PHE A CA 1
ATOM 1050 C C . PHE A 1 130 ? 10.990 -8.880 17.965 1.00 77.56 130 PHE A C 1
ATOM 1052 O O . PHE A 1 130 ? 10.383 -8.418 17.001 1.00 77.56 130 PHE A O 1
ATOM 1059 N N . THR A 1 131 ? 10.664 -8.539 19.216 1.00 81.81 131 THR A N 1
ATOM 1060 C CA . THR A 1 131 ? 9.555 -7.624 19.534 1.00 81.81 131 THR A CA 1
ATOM 1061 C C . THR A 1 131 ? 9.791 -6.211 18.995 1.00 81.81 131 THR A C 1
ATOM 1063 O O . THR A 1 131 ? 8.861 -5.590 18.484 1.00 81.81 131 THR A O 1
ATOM 1066 N N . GLU A 1 132 ? 11.027 -5.709 19.068 1.00 81.00 132 GLU A N 1
ATOM 1067 C CA . GLU A 1 132 ? 11.392 -4.385 18.548 1.00 81.00 132 GLU A CA 1
ATOM 1068 C C . GLU A 1 132 ? 11.344 -4.380 17.016 1.00 81.00 132 GLU A C 1
ATOM 1070 O O . GLU A 1 132 ? 10.746 -3.488 16.413 1.00 81.00 132 GLU A O 1
ATOM 1075 N N . VAL A 1 133 ? 11.871 -5.436 16.392 1.00 80.12 133 VAL A N 1
ATOM 1076 C CA . VAL A 1 133 ? 11.811 -5.646 14.938 1.00 80.12 133 VAL A CA 1
ATOM 1077 C C . VAL A 1 133 ? 10.361 -5.682 14.442 1.00 80.12 133 VAL A C 1
ATOM 1079 O O . VAL A 1 133 ? 10.023 -5.042 13.444 1.00 80.12 133 VAL A O 1
ATOM 1082 N N . LEU A 1 134 ? 9.478 -6.387 15.153 1.00 81.06 134 LEU A N 1
ATOM 1083 C CA . LEU A 1 134 ? 8.059 -6.474 14.811 1.00 81.06 134 LEU A CA 1
ATOM 1084 C C . LEU A 1 134 ? 7.335 -5.129 14.988 1.00 81.06 134 LEU A C 1
ATOM 1086 O O . LEU A 1 134 ? 6.467 -4.789 14.180 1.00 81.06 134 LEU A O 1
ATOM 1090 N N . GLY A 1 135 ? 7.688 -4.361 16.022 1.00 80.62 135 GLY A N 1
ATOM 1091 C CA . GLY A 1 135 ? 7.183 -3.003 16.232 1.00 80.62 135 GLY A CA 1
ATOM 1092 C C . GLY A 1 135 ? 7.528 -2.089 15.058 1.00 80.62 135 GLY A C 1
ATOM 1093 O O . GLY A 1 135 ? 6.629 -1.548 14.413 1.00 80.62 135 GLY A O 1
ATOM 1094 N N . LEU A 1 136 ? 8.814 -2.022 14.706 1.00 80.31 136 LEU A N 1
ATOM 1095 C CA . LEU A 1 136 ? 9.320 -1.224 13.586 1.00 80.31 136 LEU A CA 1
ATOM 1096 C C . LEU A 1 136 ? 8.717 -1.652 12.239 1.00 80.31 136 LEU A C 1
ATOM 1098 O O . LEU A 1 136 ? 8.352 -0.806 11.420 1.00 80.31 136 LEU A O 1
ATOM 1102 N N . TYR A 1 137 ? 8.548 -2.960 12.016 1.00 81.38 137 TYR A N 1
ATOM 1103 C CA . TYR A 1 137 ? 7.857 -3.479 10.833 1.00 81.38 137 TYR A CA 1
ATOM 1104 C C . TYR A 1 137 ? 6.418 -2.967 10.744 1.00 81.38 137 TYR A C 1
ATOM 1106 O O . TYR A 1 137 ? 5.996 -2.466 9.698 1.00 81.38 137 TYR A O 1
ATOM 1114 N N . ASN A 1 138 ? 5.656 -3.076 11.834 1.00 81.56 138 ASN A N 1
ATOM 1115 C CA . ASN A 1 138 ? 4.267 -2.637 11.844 1.00 81.56 138 ASN A CA 1
ATOM 1116 C C . ASN A 1 138 ? 4.158 -1.127 11.628 1.00 81.56 138 ASN A C 1
ATOM 1118 O O . ASN A 1 138 ? 3.334 -0.706 10.822 1.00 81.56 138 ASN A O 1
ATOM 1122 N N . GLU A 1 139 ? 5.004 -0.324 12.268 1.00 80.56 139 GLU A N 1
ATOM 1123 C CA . GLU A 1 139 ? 5.029 1.131 12.072 1.00 80.56 139 GLU A CA 1
ATOM 1124 C C . GLU A 1 139 ? 5.373 1.529 10.630 1.00 80.56 139 GLU A C 1
ATOM 1126 O O . GLU A 1 139 ? 4.797 2.475 10.090 1.00 80.56 139 GLU A O 1
ATOM 1131 N N . ALA A 1 140 ? 6.261 0.785 9.965 1.00 77.75 140 ALA A N 1
ATOM 1132 C CA . ALA A 1 140 ? 6.633 1.055 8.579 1.00 77.75 140 ALA A CA 1
ATOM 1133 C C . ALA A 1 140 ? 5.544 0.673 7.557 1.00 77.75 140 ALA A C 1
ATOM 1135 O O . ALA A 1 140 ? 5.485 1.281 6.480 1.00 77.75 140 ALA A O 1
ATOM 1136 N N . MET A 1 141 ? 4.717 -0.331 7.883 1.00 80.00 141 MET A N 1
ATOM 1137 C CA . MET A 1 141 ? 3.803 -1.015 6.952 1.00 80.00 141 MET A CA 1
ATOM 1138 C C . MET A 1 141 ? 2.316 -0.855 7.289 1.00 80.00 141 MET A C 1
ATOM 1140 O O . MET A 1 141 ? 1.464 -1.389 6.577 1.00 80.00 141 MET A O 1
ATOM 1144 N N . ARG A 1 142 ? 1.959 -0.160 8.370 1.00 84.00 142 ARG A N 1
ATOM 1145 C CA . ARG A 1 142 ? 0.566 0.028 8.797 1.00 84.00 142 ARG A CA 1
ATOM 1146 C C . ARG A 1 142 ? 0.322 1.462 9.246 1.00 84.00 142 ARG A C 1
ATOM 1148 O O . ARG A 1 142 ? 1.234 2.186 9.624 1.00 84.00 142 ARG A O 1
ATOM 1155 N N . PHE A 1 143 ? -0.938 1.877 9.210 1.00 80.88 143 PHE A N 1
ATOM 1156 C CA . PHE A 1 143 ? -1.348 3.199 9.666 1.00 80.88 143 PHE A CA 1
ATOM 1157 C C . PHE A 1 143 ? -1.801 3.171 11.124 1.00 80.88 143 PHE A C 1
ATOM 1159 O O . PHE A 1 143 ? -2.670 2.382 11.496 1.00 80.88 143 PHE A O 1
ATOM 1166 N N . LYS A 1 144 ? -1.288 4.103 11.927 1.00 84.56 144 LYS A N 1
ATOM 1167 C CA . LYS A 1 144 ? -1.896 4.462 13.209 1.00 84.56 144 LYS A CA 1
ATOM 1168 C C . LYS A 1 144 ? -2.919 5.581 12.961 1.00 84.56 144 LYS A C 1
ATOM 1170 O O . LYS A 1 144 ? -2.509 6.680 12.590 1.00 84.56 144 LYS A O 1
ATOM 1175 N N . PRO A 1 145 ? -4.233 5.327 13.085 1.00 82.06 145 PRO A N 1
ATOM 1176 C CA . PRO A 1 145 ? -5.234 6.366 12.877 1.00 82.06 145 PRO A CA 1
ATOM 1177 C C . PRO A 1 145 ? -5.157 7.409 14.000 1.00 82.06 145 PRO A C 1
ATOM 1179 O O . PRO A 1 145 ? -5.060 7.057 15.175 1.00 82.06 145 PRO A O 1
ATOM 1182 N N . GLY A 1 146 ? -5.242 8.696 13.653 1.00 82.25 146 GLY A N 1
ATOM 1183 C CA . GLY A 1 146 ? -5.362 9.764 14.646 1.00 82.25 146 GLY A CA 1
ATOM 1184 C C . GLY A 1 146 ? -6.642 9.626 15.483 1.00 82.25 146 GLY A C 1
ATOM 1185 O O . GLY A 1 146 ? -7.657 9.116 15.002 1.00 82.25 146 GLY A O 1
ATOM 1186 N N . TYR A 1 147 ? -6.631 10.122 16.725 1.00 81.69 147 TYR A N 1
ATOM 1187 C CA . TYR A 1 147 ? -7.725 9.929 17.695 1.00 81.69 147 TYR A CA 1
ATOM 1188 C C . TYR A 1 147 ? -9.118 10.279 17.140 1.00 81.69 147 TYR A C 1
ATOM 1190 O O . TYR A 1 147 ? -10.059 9.497 17.246 1.00 81.69 147 TYR A O 1
ATOM 1198 N N . LYS A 1 148 ? -9.252 11.424 16.458 1.00 80.62 148 LYS A N 1
ATOM 1199 C CA . LYS A 1 148 ? -10.530 11.846 15.854 1.00 80.62 148 LYS A CA 1
ATOM 1200 C C . LYS A 1 148 ? -11.025 10.874 14.776 1.00 80.62 148 LYS A C 1
ATOM 1202 O O . LYS A 1 148 ? -12.226 10.676 14.639 1.00 80.62 148 LYS A O 1
ATOM 1207 N N . LYS A 1 149 ? -10.110 10.269 14.014 1.00 84.75 149 LYS A N 1
ATOM 1208 C CA . LYS A 1 149 ? -10.432 9.313 12.942 1.00 84.75 149 LYS A CA 1
ATOM 1209 C C . LYS A 1 149 ? -10.808 7.954 13.503 1.00 84.75 149 LYS A C 1
ATOM 1211 O O . LYS A 1 149 ? -11.695 7.295 12.970 1.00 84.75 149 LYS A O 1
ATOM 1216 N N . LEU A 1 150 ? -10.159 7.568 14.595 1.00 85.94 150 LEU A N 1
ATOM 1217 C CA . LEU A 1 150 ? -10.472 6.353 15.323 1.00 85.94 150 LEU A CA 1
ATOM 1218 C C . LEU A 1 150 ? -11.924 6.356 15.822 1.00 85.94 150 LEU A C 1
ATOM 1220 O O . LEU A 1 150 ? -12.619 5.360 15.648 1.00 85.94 150 LEU A O 1
ATOM 1224 N N . VAL A 1 151 ? -12.405 7.481 16.361 1.00 85.44 151 VAL A N 1
ATOM 1225 C CA . VAL A 1 151 ? -13.811 7.621 16.779 1.00 85.44 151 VAL A CA 1
ATOM 1226 C C . VAL A 1 151 ? -14.759 7.362 15.606 1.00 85.44 151 VAL A C 1
ATOM 1228 O O . VAL A 1 151 ? -15.682 6.563 15.740 1.00 85.44 151 VAL A O 1
ATOM 1231 N N . THR A 1 152 ? -14.506 7.963 14.439 1.00 84.38 152 THR A N 1
ATOM 1232 C CA . THR A 1 152 ? -15.310 7.706 13.232 1.00 84.38 152 THR A CA 1
ATOM 1233 C C . THR A 1 152 ? -15.243 6.237 12.803 1.00 84.38 152 THR A C 1
ATOM 1235 O O . THR A 1 152 ? -16.268 5.657 12.454 1.00 84.38 152 THR A O 1
ATOM 1238 N N . LEU A 1 153 ? -14.059 5.615 12.831 1.00 86.44 153 LEU A N 1
ATOM 1239 C CA . LEU A 1 153 ? -13.900 4.200 12.479 1.00 86.44 153 LEU A CA 1
ATOM 1240 C C . LEU A 1 153 ? -14.723 3.289 13.395 1.00 86.44 153 LEU A C 1
ATOM 1242 O O . LEU A 1 153 ? -15.401 2.392 12.902 1.00 86.44 153 LEU A O 1
ATOM 1246 N N . ILE A 1 154 ? -14.675 3.519 14.708 1.00 87.25 154 ILE A N 1
ATOM 1247 C CA . ILE A 1 154 ? -15.421 2.724 15.691 1.00 87.25 154 ILE A CA 1
ATOM 1248 C C . ILE A 1 154 ? -16.929 2.981 15.555 1.00 87.25 154 ILE A C 1
ATOM 1250 O O . ILE A 1 154 ? -17.717 2.040 15.609 1.00 87.25 154 ILE A O 1
ATOM 1254 N N . ALA A 1 155 ? -17.345 4.226 15.310 1.00 86.81 155 ALA A N 1
ATOM 1255 C CA . ALA A 1 155 ? -18.747 4.551 15.051 1.00 86.81 155 ALA A CA 1
ATOM 1256 C C . ALA A 1 155 ? -19.281 3.820 13.808 1.00 86.81 155 ALA A C 1
ATOM 1258 O O . ALA A 1 155 ? -20.369 3.250 13.855 1.00 86.81 155 ALA A O 1
ATOM 1259 N N . GLN A 1 156 ? -18.493 3.769 12.727 1.00 86.88 156 GLN A N 1
ATOM 1260 C CA . GLN A 1 156 ? -18.865 3.017 11.531 1.00 86.88 156 GLN A CA 1
ATOM 1261 C C . GLN A 1 156 ? -18.853 1.505 11.777 1.00 86.88 156 GLN A C 1
ATOM 1263 O O . GLN A 1 156 ? -19.712 0.797 11.275 1.00 86.88 156 GLN A O 1
ATOM 1268 N N . TRP A 1 157 ? -17.913 0.983 12.564 1.00 87.94 157 TRP A N 1
ATOM 1269 C CA . TRP A 1 157 ? -17.935 -0.428 12.951 1.00 87.94 157 TRP A CA 1
ATOM 1270 C C . TRP A 1 157 ? -19.243 -0.799 13.664 1.00 87.94 157 TRP A C 1
ATOM 1272 O O . TRP A 1 157 ? -19.853 -1.821 13.350 1.00 87.94 157 TRP A O 1
ATOM 1282 N N . LYS A 1 158 ? -19.703 0.072 14.569 1.00 87.94 158 LYS A N 1
ATOM 1283 C CA . LYS A 1 158 ? -20.964 -0.095 15.293 1.00 87.94 158 LYS A CA 1
ATOM 1284 C C . LYS A 1 158 ? -22.192 0.032 14.387 1.00 87.94 158 LYS A C 1
ATOM 1286 O O . LYS A 1 158 ? -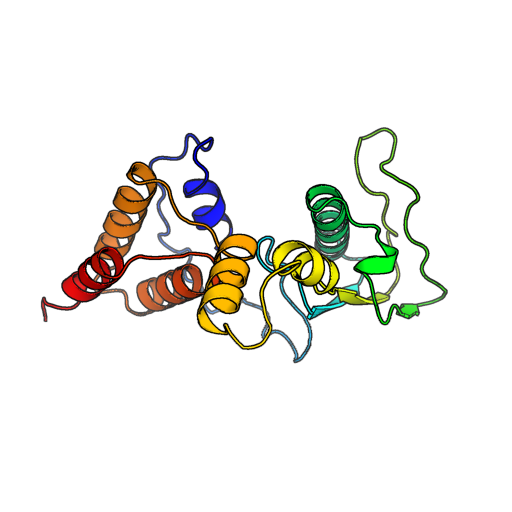23.152 -0.701 14.576 1.00 87.94 158 LYS A O 1
ATOM 1291 N N . SER A 1 159 ? -22.180 0.909 13.381 1.00 86.56 159 SER A N 1
ATOM 1292 C CA . SER A 1 159 ? -23.310 1.016 12.442 1.00 86.56 159 SER A CA 1
ATOM 1293 C C . SER A 1 159 ? -23.481 -0.221 11.551 1.00 86.56 159 SER A C 1
ATOM 1295 O O . SER A 1 159 ? -24.564 -0.437 11.018 1.00 86.56 159 SER A O 1
ATOM 1297 N N . LEU A 1 160 ? -22.441 -1.053 11.420 1.00 85.19 160 LEU A N 1
ATOM 1298 C CA . LEU A 1 160 ? -22.484 -2.326 10.693 1.00 85.19 160 LEU A CA 1
ATOM 1299 C C . LEU A 1 160 ? -22.941 -3.513 11.560 1.00 85.19 160 LEU A C 1
ATOM 1301 O O . LEU A 1 160 ? -22.926 -4.651 11.087 1.00 85.19 160 LEU A O 1
ATOM 1305 N N . GLU A 1 161 ? -23.318 -3.284 12.820 1.00 85.62 161 GLU A N 1
ATOM 1306 C CA . GLU A 1 161 ? -23.814 -4.328 13.720 1.00 85.62 161 GLU A CA 1
ATOM 1307 C C . GLU A 1 161 ? -25.036 -5.053 13.127 1.00 85.62 161 GLU A C 1
ATOM 1309 O O . GLU A 1 161 ? -25.919 -4.446 12.523 1.00 85.62 161 GLU A O 1
ATOM 1314 N N . GLY A 1 162 ? -25.040 -6.386 13.217 1.00 81.38 162 GLY A N 1
ATOM 1315 C CA . GLY A 1 162 ? -26.031 -7.250 12.561 1.00 81.38 162 GLY A CA 1
ATOM 1316 C C . GLY A 1 162 ? -25.718 -7.603 11.099 1.00 81.38 162 GLY A C 1
ATOM 1317 O O . GLY A 1 162 ? -26.241 -8.595 10.591 1.00 81.38 162 GLY A O 1
ATOM 1318 N N . ASN A 1 163 ? -24.813 -6.883 10.424 1.00 85.19 163 ASN A N 1
ATOM 1319 C CA . ASN A 1 163 ? -24.350 -7.223 9.075 1.00 85.19 163 ASN A CA 1
ATOM 1320 C C . ASN A 1 163 ? -22.979 -7.922 9.114 1.00 85.19 163 ASN A C 1
ATOM 1322 O O . ASN A 1 163 ? -21.925 -7.306 8.939 1.00 85.19 163 ASN A O 1
ATOM 1326 N N . LEU A 1 164 ? -22.999 -9.244 9.310 1.00 83.38 164 LEU A N 1
ATOM 1327 C CA . LEU A 1 164 ? -21.789 -10.065 9.460 1.00 83.38 164 LEU A CA 1
ATOM 1328 C C . LEU A 1 164 ? -20.825 -9.965 8.268 1.00 83.38 164 LEU A C 1
ATOM 1330 O O . LEU A 1 164 ? -19.606 -9.979 8.454 1.00 83.38 164 LEU A O 1
ATOM 1334 N N . LEU A 1 165 ? -21.350 -9.851 7.044 1.00 81.56 165 LEU A N 1
ATOM 1335 C CA . LEU A 1 165 ? -20.526 -9.726 5.841 1.00 81.56 165 LEU A CA 1
ATOM 1336 C C . LEU A 1 165 ? -19.756 -8.402 5.849 1.00 81.56 165 LEU A C 1
ATOM 1338 O O . LEU A 1 165 ? -18.537 -8.384 5.657 1.00 81.56 165 LEU A O 1
ATOM 1342 N N . ALA A 1 166 ? -20.461 -7.305 6.121 1.00 80.94 166 ALA A N 1
ATOM 1343 C CA . ALA A 1 166 ? -19.878 -5.976 6.197 1.00 80.94 166 ALA A CA 1
ATOM 1344 C C . ALA A 1 166 ? -18.831 -5.862 7.311 1.00 80.94 166 ALA A C 1
ATOM 1346 O O . ALA A 1 166 ? -17.729 -5.354 7.081 1.00 80.94 166 ALA A O 1
ATOM 1347 N N . GLN A 1 167 ? -19.140 -6.407 8.490 1.00 85.56 167 GLN A N 1
ATOM 1348 C CA . GLN A 1 167 ? -18.207 -6.474 9.611 1.00 85.56 167 GLN A CA 1
ATOM 1349 C C . GLN A 1 167 ? -16.969 -7.303 9.263 1.00 85.56 167 GLN A C 1
ATOM 1351 O O . GLN A 1 167 ? -15.849 -6.850 9.474 1.00 85.56 167 GLN A O 1
ATOM 1356 N N . SER A 1 168 ? -17.122 -8.481 8.657 1.00 84.31 168 SER A N 1
ATOM 1357 C CA . SER A 1 168 ? -15.977 -9.304 8.244 1.00 84.31 168 SER A CA 1
ATOM 1358 C C . SER A 1 168 ? -15.068 -8.571 7.247 1.00 84.31 168 SER A C 1
ATOM 1360 O O . SER A 1 168 ? -13.842 -8.556 7.394 1.00 84.31 168 SER A O 1
ATOM 1362 N N . MET A 1 169 ? -15.653 -7.876 6.266 1.00 82.00 169 MET A N 1
ATOM 1363 C CA . MET A 1 169 ? -14.897 -7.085 5.293 1.00 82.00 169 MET A CA 1
ATOM 1364 C C . MET A 1 169 ? -14.169 -5.897 5.927 1.00 82.00 169 MET A C 1
ATOM 1366 O O . MET A 1 169 ? -12.994 -5.659 5.621 1.00 82.00 169 MET A O 1
ATOM 1370 N N . MET A 1 170 ? -14.843 -5.154 6.808 1.00 84.94 170 MET A N 1
ATOM 1371 C CA . MET A 1 170 ? -14.227 -4.042 7.525 1.00 84.94 170 MET A CA 1
ATOM 1372 C C . MET A 1 170 ? -13.114 -4.545 8.445 1.00 84.94 170 MET A C 1
ATOM 1374 O O . MET A 1 170 ? -12.015 -4.002 8.399 1.00 84.94 170 MET A O 1
ATOM 1378 N N . LEU A 1 171 ? -13.335 -5.630 9.189 1.00 87.12 171 LEU A N 1
ATOM 1379 C CA . LEU A 1 171 ? -12.333 -6.231 10.068 1.00 87.12 171 LEU A CA 1
ATOM 1380 C C . LEU A 1 171 ? -11.096 -6.688 9.290 1.00 87.12 171 LEU A C 1
ATOM 1382 O O . LEU A 1 171 ? -9.973 -6.406 9.695 1.00 87.12 171 LEU A O 1
ATOM 1386 N N . ASN A 1 172 ? -11.285 -7.330 8.137 1.00 83.56 172 ASN A N 1
ATOM 1387 C CA . ASN A 1 172 ? -10.186 -7.745 7.264 1.00 83.56 172 ASN A CA 1
ATOM 1388 C C . ASN A 1 172 ? -9.389 -6.534 6.740 1.00 83.56 172 ASN A C 1
ATOM 1390 O O . ASN A 1 172 ? -8.160 -6.565 6.672 1.00 83.56 172 ASN A O 1
ATOM 1394 N N . ALA A 1 173 ? -10.069 -5.431 6.415 1.00 83.19 173 ALA A N 1
ATOM 1395 C CA . ALA A 1 173 ? -9.405 -4.183 6.052 1.00 83.19 173 ALA A CA 1
ATOM 1396 C C . ALA A 1 173 ? -8.613 -3.578 7.224 1.00 83.19 173 ALA A C 1
ATOM 1398 O O . ALA A 1 173 ? -7.464 -3.176 7.034 1.00 83.19 173 ALA A O 1
ATOM 1399 N N . LEU A 1 174 ? -9.216 -3.541 8.415 1.00 86.75 174 LEU A N 1
ATOM 1400 C CA . LEU A 1 174 ? -8.615 -3.019 9.640 1.00 86.75 174 LEU A CA 1
ATOM 1401 C C . LEU A 1 174 ? -7.369 -3.819 10.046 1.00 86.75 174 LEU A C 1
ATOM 1403 O O . LEU A 1 174 ? -6.306 -3.239 10.246 1.00 86.75 174 LEU A O 1
ATOM 1407 N N . ALA A 1 175 ? -7.466 -5.148 10.065 1.00 84.38 175 ALA A N 1
ATOM 1408 C CA . ALA A 1 175 ? -6.391 -6.044 10.486 1.00 84.38 175 ALA A CA 1
ATOM 1409 C C . ALA A 1 175 ? -5.134 -5.975 9.601 1.00 84.38 175 ALA A C 1
ATOM 1411 O O . ALA A 1 175 ? -4.034 -6.266 10.076 1.00 84.38 175 ALA A O 1
ATOM 1412 N N . ARG A 1 176 ? -5.286 -5.611 8.320 1.00 81.31 176 ARG A N 1
ATOM 1413 C CA . ARG A 1 176 ? -4.178 -5.535 7.351 1.00 81.31 176 ARG A CA 1
ATOM 1414 C C . ARG A 1 176 ? -3.517 -4.166 7.284 1.00 81.31 176 ARG A C 1
ATOM 1416 O O . ARG A 1 176 ? -2.304 -4.098 7.132 1.00 81.31 176 ARG A O 1
ATOM 1423 N N . ASP A 1 177 ? -4.311 -3.098 7.335 1.00 81.62 177 ASP A N 1
ATOM 1424 C CA . ASP A 1 177 ? -3.832 -1.754 6.997 1.00 81.62 177 ASP A CA 1
ATOM 142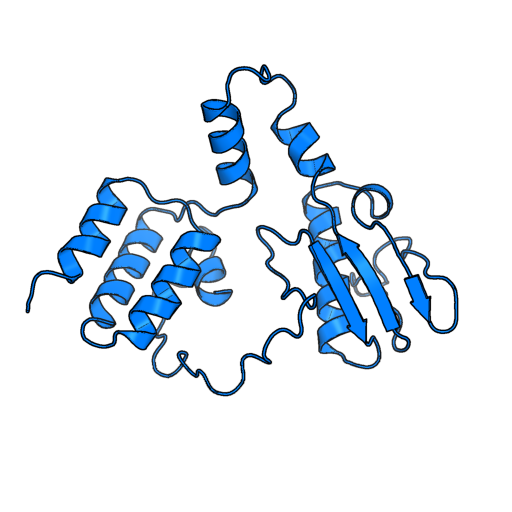5 C C . ASP A 1 177 ? -3.568 -0.885 8.246 1.00 81.62 177 ASP A C 1
ATOM 1427 O O . ASP A 1 177 ? -2.952 0.173 8.108 1.00 81.62 177 ASP A O 1
ATOM 1431 N N . PHE A 1 178 ? -4.002 -1.300 9.448 1.00 86.25 178 PHE A N 1
ATOM 1432 C CA . PHE A 1 178 ? -4.006 -0.452 10.647 1.00 86.25 178 PHE A CA 1
ATOM 1433 C C . PHE A 1 178 ? -3.361 -1.093 11.884 1.00 86.25 178 PHE A C 1
ATOM 1435 O O . PHE A 1 178 ? -3.306 -2.318 12.027 1.00 86.25 178 PHE A O 1
ATOM 1442 N N . ILE A 1 179 ? -2.887 -0.228 12.784 1.00 86.25 179 ILE A N 1
ATOM 1443 C CA . ILE A 1 179 ? -2.428 -0.566 14.136 1.00 86.25 179 ILE A CA 1
ATOM 1444 C C . ILE A 1 179 ? -3.489 -0.095 15.129 1.00 86.25 179 ILE A C 1
ATOM 1446 O O . ILE A 1 179 ? -3.899 1.067 15.098 1.00 86.25 179 ILE A O 1
ATOM 1450 N N . PHE A 1 180 ? -3.908 -0.994 16.014 1.00 85.06 180 PHE A N 1
ATOM 1451 C CA . PHE A 1 180 ? -4.843 -0.713 17.096 1.00 85.06 180 PHE A CA 1
ATOM 1452 C C . PHE A 1 180 ? -4.220 -1.097 18.433 1.00 85.06 180 PHE A C 1
ATOM 1454 O O . PHE A 1 180 ? -3.592 -2.148 18.543 1.00 85.06 180 PHE A O 1
ATOM 1461 N N . ASP A 1 181 ? -4.439 -0.255 19.439 1.00 84.88 181 ASP A N 1
ATOM 1462 C CA . ASP A 1 181 ? -4.116 -0.564 20.825 1.00 84.88 181 ASP A CA 1
ATOM 1463 C C . ASP A 1 181 ? -5.192 -1.495 21.411 1.00 84.88 181 ASP A C 1
ATOM 1465 O O . ASP A 1 181 ? -6.316 -1.561 20.899 1.00 84.88 181 ASP A O 1
ATOM 1469 N N . ALA A 1 182 ? -4.865 -2.196 22.500 1.00 85.00 182 ALA A N 1
ATOM 1470 C CA . ALA A 1 182 ? -5.771 -3.157 23.138 1.00 85.00 182 ALA A CA 1
ATOM 1471 C C . ALA A 1 182 ? -7.140 -2.542 23.479 1.00 85.00 182 ALA A C 1
ATOM 1473 O O . ALA A 1 182 ? -8.173 -3.128 23.173 1.00 85.00 182 ALA A O 1
ATOM 1474 N N . SER A 1 183 ? -7.155 -1.303 23.978 1.00 86.56 183 SER A N 1
ATOM 1475 C CA . SER A 1 183 ? -8.388 -0.571 24.288 1.00 86.56 183 SER A CA 1
ATOM 1476 C C . SER A 1 183 ? -9.299 -0.382 23.072 1.00 86.56 183 SER A C 1
ATOM 1478 O O . SER A 1 183 ? -10.520 -0.425 23.198 1.00 86.56 183 SER A O 1
ATOM 1480 N N . HIS A 1 184 ? -8.735 -0.187 21.878 1.00 87.31 184 HIS A N 1
ATOM 1481 C CA . HIS A 1 184 ? -9.523 -0.049 20.656 1.00 87.31 184 HIS A CA 1
ATOM 1482 C C . HIS A 1 184 ? -10.105 -1.397 20.229 1.00 87.31 184 HIS A C 1
ATOM 1484 O O . HIS A 1 184 ? -11.245 -1.450 19.775 1.00 87.31 184 HIS A O 1
ATOM 1490 N N . VAL A 1 185 ? -9.344 -2.482 20.400 1.00 86.31 185 VAL A N 1
ATOM 1491 C CA . VAL A 1 185 ? -9.825 -3.846 20.142 1.00 86.31 185 VAL A CA 1
ATOM 1492 C C . VAL A 1 185 ? -10.968 -4.198 21.089 1.00 86.31 185 VAL A C 1
ATOM 1494 O O . VAL A 1 185 ? -11.986 -4.709 20.627 1.00 86.31 185 VAL A O 1
ATOM 1497 N N . ASP A 1 186 ? -10.861 -3.845 22.369 1.00 86.88 186 ASP A N 1
ATOM 1498 C CA . ASP A 1 186 ? -11.936 -4.052 23.342 1.00 86.88 186 ASP A CA 1
ATOM 1499 C C . ASP A 1 186 ? -13.222 -3.340 22.908 1.00 86.88 186 ASP A C 1
ATOM 1501 O O . ASP A 1 186 ? -14.292 -3.945 22.910 1.00 86.88 186 ASP A O 1
ATOM 1505 N N . GLN A 1 187 ? -13.129 -2.094 22.429 1.00 86.06 187 GLN A N 1
ATOM 1506 C CA . GLN A 1 187 ? -14.288 -1.369 21.889 1.00 86.06 187 GLN A CA 1
ATOM 1507 C C . GLN A 1 187 ? -14.908 -2.057 20.662 1.00 86.06 187 GLN A C 1
ATOM 1509 O O . GLN A 1 187 ? -16.133 -2.101 20.541 1.00 86.06 187 GLN A O 1
ATOM 1514 N N . LEU A 1 188 ? -14.093 -2.626 19.766 1.00 85.44 188 LEU A N 1
ATOM 1515 C CA . LEU A 1 188 ? -14.587 -3.400 18.619 1.00 85.44 188 LEU A CA 1
ATOM 1516 C C . LEU A 1 188 ? -15.244 -4.723 19.049 1.00 85.44 188 LEU A C 1
ATOM 151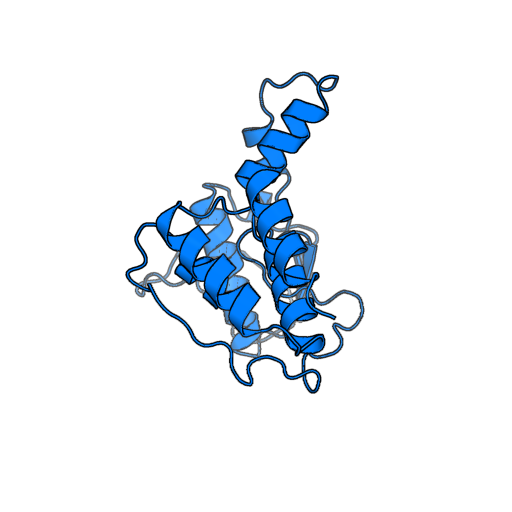8 O O . LEU A 1 188 ? -16.167 -5.194 18.388 1.00 85.44 188 LEU A O 1
ATOM 1522 N N . CYS A 1 189 ? -14.780 -5.331 20.143 1.00 84.44 189 CYS A N 1
ATOM 1523 C CA . CYS A 1 189 ? -15.342 -6.562 20.699 1.00 84.44 189 CYS A CA 1
ATOM 1524 C C . CYS A 1 189 ? -16.640 -6.319 21.479 1.00 84.44 189 CYS A C 1
ATOM 1526 O O . CYS A 1 189 ? -17.541 -7.151 21.415 1.00 84.44 189 CYS A O 1
ATOM 1528 N N . LEU A 1 190 ? -16.773 -5.182 22.169 1.00 82.06 190 LEU A N 1
ATOM 1529 C CA . LEU A 1 190 ? -17.992 -4.811 22.899 1.00 82.06 190 LEU A CA 1
ATOM 1530 C C . LEU A 1 190 ? -19.208 -4.656 21.977 1.00 82.06 190 LEU A C 1
ATOM 1532 O O . LEU A 1 190 ? -20.330 -4.920 22.389 1.00 82.06 190 LEU A O 1
ATOM 1536 N N . SER A 1 191 ? -19.011 -4.316 20.703 1.00 65.19 191 SER A N 1
ATOM 1537 C CA . SER A 1 191 ? -20.106 -4.306 19.725 1.00 65.19 191 SER A CA 1
ATOM 1538 C C . SER A 1 191 ? -20.579 -5.710 19.307 1.00 65.19 191 SER A C 1
ATOM 1540 O O . SER A 1 191 ? -21.334 -5.831 18.350 1.00 65.19 191 SER A O 1
ATOM 1542 N N . LYS A 1 192 ? -20.062 -6.787 19.919 1.00 57.31 192 LYS A N 1
ATOM 1543 C CA . LYS A 1 192 ? -20.588 -8.152 19.754 1.00 57.31 192 LYS A CA 1
ATOM 1544 C C . LYS A 1 192 ? -21.543 -8.556 20.876 1.00 57.31 192 LYS A C 1
ATOM 1546 O O . LYS A 1 192 ? -22.174 -9.600 20.764 1.00 57.31 192 LYS A O 1
ATOM 1551 N N . SER A 1 193 ? -21.641 -7.784 21.959 1.00 42.91 193 SER A N 1
ATOM 1552 C CA . SER A 1 193 ? -22.417 -8.162 23.142 1.00 42.91 193 SER A CA 1
ATOM 1553 C C . SER A 1 193 ? -23.801 -7.511 23.164 1.00 42.91 193 SER A C 1
ATOM 1555 O O . SER A 1 193 ? -24.119 -6.797 24.109 1.00 42.91 193 SER A O 1
ATOM 1557 N N . MET A 1 194 ? -24.611 -7.744 22.130 1.00 37.50 194 MET A N 1
ATOM 1558 C CA . MET A 1 194 ? -26.077 -7.639 22.191 1.00 37.50 194 MET A CA 1
ATOM 1559 C C . MET A 1 194 ? -26.707 -8.649 21.220 1.00 37.50 194 MET A C 1
ATOM 1561 O O . MET A 1 194 ? -27.322 -8.295 20.217 1.00 37.50 194 MET A O 1
ATOM 1565 N N . THR A 1 195 ? -26.537 -9.929 21.538 1.00 35.22 195 THR A N 1
ATOM 1566 C CA . THR A 1 195 ? -27.435 -11.016 21.117 1.00 35.22 195 THR A CA 1
ATOM 1567 C C . THR A 1 195 ? -27.798 -11.824 22.339 1.00 35.22 195 THR A C 1
ATOM 1569 O O . THR A 1 195 ? -26.843 -12.163 23.077 1.00 35.22 195 THR A O 1
#

Secondary structure (DSSP, 8-state):
-HHHHHHTSTT--------TT----S-S----TT-PPP-TT---EEEEEETTSHHHHHHHHHHHHHHHHTT--HHHHEEEEEEESS-----SS--TTS-----SSSEEEEEE--HHHHHHHTTT--TT-HHHHHHHHHHHHSB---HHHHHHHHHHHHHTTT-HHHHHHHHHHHHHHB---HHHHHHHHHTT---

Radius of gyration: 19.36 Å; chains: 1; bounding box: 48×34×51 Å

Organism: Polarella glacialis (NCBI:txid89957)

Sequence (195 aa):
RCLLRLLCRDYSGLVNFNCDFCFSTDQAPRVQEGIQVFIFTNPAGRYKLDLVRPYHRTILRMLYEYTEYKKLTPDATFQNISFTPGSFSHPSGKDQNLVWPVPTSGNLEMTFSIDKVMEVVMKGTPDDRFTEVLGLYNEAMRFKPGYKKLVTLIAQWKSLEGNLLAQSMMLNALARDFIFDASHVDQLCLSKSMT

pLDDT: mean 81.56, std 12.64, range [35.22, 95.69]